Protein AF-A0A7S3NAQ8-F1 (afdb_monomer)

Radius of gyration: 26.95 Å; Cα contacts (8 Å, |Δi|>4): 186; chains: 1; bounding box: 45×93×55 Å

Sequence (193 aa):
MLKKFNINKSLKNLTKQNARHFSKLQFSKSKIIQDLGELPLGEVPESLKFIRPFKMTTLSNGIRVATEFWPASTSAIGVFIGAGSRDETIETSGSAHFLEHLHFKGTTKRSRIQIEKDVENLGAQLNAYTSREHTLYHMQVFNNQQKLAMDVLSDMLTNSLYNNHQIEVERDTILQELEETNKDYLETLMENV

Structure (mmCIF, N/CA/C/O backbone):
data_AF-A0A7S3NAQ8-F1
#
_entry.id   AF-A0A7S3NAQ8-F1
#
loop_
_atom_site.group_PDB
_atom_site.id
_atom_site.type_symbol
_atom_site.label_atom_id
_atom_site.label_alt_id
_atom_site.label_comp_id
_atom_site.label_asym_id
_atom_site.label_entity_id
_atom_site.label_seq_id
_atom_site.pdbx_PDB_ins_code
_atom_site.Cartn_x
_atom_site.Cartn_y
_atom_site.Cartn_z
_atom_site.occupancy
_atom_site.B_iso_or_equiv
_atom_site.auth_seq_id
_atom_site.auth_comp_id
_atom_site.auth_asym_id
_atom_site.auth_atom_id
_atom_site.pdbx_PDB_model_num
ATOM 1 N N . MET A 1 1 ? -5.921 76.759 -32.469 1.00 35.03 1 MET A N 1
ATOM 2 C CA . MET A 1 1 ? -6.669 75.699 -31.763 1.00 35.03 1 MET A CA 1
ATOM 3 C C . MET A 1 1 ? -6.594 74.426 -32.605 1.00 35.03 1 MET A C 1
ATOM 5 O O . MET A 1 1 ? -6.874 74.508 -33.790 1.00 35.03 1 MET A O 1
ATOM 9 N N . LEU A 1 2 ? -6.163 73.315 -31.990 1.00 37.84 2 LEU A N 1
ATOM 10 C CA . LEU A 1 2 ? -6.072 71.926 -32.492 1.00 37.84 2 LEU A CA 1
ATOM 11 C C . LEU A 1 2 ? -5.037 71.582 -33.592 1.00 37.84 2 LEU A C 1
ATOM 13 O O . LEU A 1 2 ? -5.267 71.763 -34.783 1.00 37.84 2 LEU A O 1
ATOM 17 N N . LYS A 1 3 ? -3.946 70.912 -33.184 1.00 33.84 3 LYS A N 1
ATOM 18 C CA . LYS A 1 3 ? -3.200 69.952 -34.021 1.00 33.84 3 LYS A CA 1
ATOM 19 C C . LYS A 1 3 ? -3.040 68.632 -33.257 1.00 33.84 3 LYS A C 1
ATOM 21 O O . LYS A 1 3 ? -2.502 68.610 -32.156 1.00 33.84 3 LYS A O 1
ATOM 26 N N . LYS A 1 4 ? -3.546 67.549 -33.855 1.00 45.88 4 LYS A N 1
ATOM 27 C CA . LYS A 1 4 ? -3.460 66.159 -33.381 1.00 45.88 4 LYS A CA 1
ATOM 28 C C . LYS A 1 4 ? -1.993 65.706 -33.326 1.00 45.88 4 LYS A C 1
ATOM 30 O O . LYS A 1 4 ? -1.304 65.793 -34.341 1.00 45.88 4 LYS A O 1
ATOM 35 N N . PHE A 1 5 ? -1.537 65.189 -32.184 1.00 35.81 5 PHE A N 1
ATOM 36 C CA . PHE A 1 5 ? -0.246 64.503 -32.054 1.00 35.81 5 PHE A CA 1
ATOM 37 C C . PHE A 1 5 ? -0.451 62.982 -32.070 1.00 35.81 5 PHE A C 1
ATOM 39 O O . PHE A 1 5 ? -1.350 62.448 -31.429 1.00 35.81 5 PHE A O 1
ATOM 46 N N . ASN A 1 6 ? 0.362 62.304 -32.877 1.00 39.22 6 ASN A N 1
ATOM 47 C CA . ASN A 1 6 ? 0.174 60.933 -33.341 1.00 39.22 6 ASN A CA 1
ATOM 48 C C . ASN A 1 6 ? 1.040 59.969 -32.497 1.00 39.22 6 ASN A C 1
ATOM 50 O O . ASN A 1 6 ? 2.268 60.029 -32.560 1.00 39.22 6 ASN A O 1
ATOM 54 N N . ILE A 1 7 ? 0.412 59.101 -31.696 1.00 44.44 7 ILE A N 1
ATOM 55 C CA . ILE A 1 7 ? 1.046 58.289 -30.628 1.00 44.44 7 ILE A CA 1
ATOM 56 C C . ILE A 1 7 ? 1.805 57.050 -31.168 1.00 44.44 7 ILE A C 1
ATOM 58 O O . ILE A 1 7 ? 2.612 56.438 -30.470 1.00 44.44 7 ILE A O 1
ATOM 62 N N . ASN A 1 8 ? 1.671 56.719 -32.454 1.00 40.97 8 ASN A N 1
ATOM 63 C CA . ASN A 1 8 ? 2.197 55.470 -33.031 1.00 40.97 8 ASN A CA 1
ATOM 64 C C . ASN A 1 8 ? 3.723 55.396 -33.255 1.00 40.97 8 ASN A C 1
ATOM 66 O O . ASN A 1 8 ? 4.218 54.379 -33.743 1.00 40.97 8 ASN A O 1
ATOM 70 N N . LYS A 1 9 ? 4.501 56.431 -32.908 1.00 42.66 9 LYS A N 1
ATOM 71 C CA . LYS A 1 9 ? 5.962 56.439 -33.136 1.00 42.66 9 LYS A CA 1
ATOM 72 C C . LYS A 1 9 ? 6.794 55.993 -31.924 1.00 42.66 9 LYS A C 1
ATOM 74 O O . LYS A 1 9 ? 7.956 55.645 -32.106 1.00 42.66 9 LYS A O 1
ATOM 79 N N . SER A 1 10 ? 6.210 55.943 -30.721 1.00 38.53 10 SER A N 1
ATOM 80 C CA . SER A 1 10 ? 6.949 55.628 -29.481 1.00 38.53 10 SER A CA 1
ATOM 81 C C . SER A 1 10 ? 7.077 54.119 -29.192 1.00 38.53 10 SER A C 1
ATOM 83 O O . SER A 1 10 ? 8.044 53.675 -28.581 1.00 38.53 10 SER A O 1
ATOM 85 N N . LEU A 1 11 ? 6.165 53.287 -29.709 1.00 40.16 11 LEU A N 1
ATOM 86 C CA . LEU A 1 11 ? 6.111 51.849 -29.383 1.00 40.16 11 LEU A CA 1
ATOM 87 C C . LEU A 1 11 ? 7.119 50.966 -30.145 1.00 40.16 11 LEU A C 1
ATOM 89 O O . LEU A 1 11 ? 7.359 49.831 -29.746 1.00 40.16 11 LEU A O 1
ATOM 93 N N . LYS A 1 12 ? 7.755 51.460 -31.218 1.00 40.09 12 LYS A N 1
ATOM 94 C CA . LYS A 1 12 ? 8.708 50.661 -32.023 1.00 40.09 12 LYS A CA 1
ATOM 95 C C . LYS A 1 12 ? 10.140 50.621 -31.475 1.00 40.09 12 LYS A C 1
ATOM 97 O O . LYS A 1 12 ? 10.927 49.800 -31.939 1.00 40.09 12 LYS A O 1
ATOM 102 N N . ASN A 1 13 ? 10.482 51.467 -30.502 1.00 35.56 13 ASN A N 1
ATOM 103 C CA . ASN A 1 13 ? 11.855 51.562 -29.990 1.00 35.56 13 ASN A CA 1
ATOM 104 C C . ASN A 1 13 ? 12.100 50.772 -28.695 1.00 35.56 13 ASN A C 1
ATOM 106 O O . ASN A 1 13 ? 13.253 50.493 -28.379 1.00 35.56 13 ASN A O 1
ATOM 110 N N . LEU A 1 14 ? 11.049 50.338 -27.991 1.00 36.22 14 LEU A N 1
ATOM 111 C CA . LEU A 1 14 ? 11.176 49.527 -26.771 1.00 36.22 14 LEU A CA 1
ATOM 112 C C . LEU A 1 14 ? 11.431 48.035 -27.046 1.00 36.22 14 LEU A C 1
ATOM 114 O O . LEU A 1 14 ? 11.958 47.337 -26.186 1.00 36.22 14 LEU A O 1
ATOM 118 N N . THR A 1 15 ? 11.135 47.533 -28.249 1.00 39.09 15 THR A N 1
ATOM 119 C CA . THR A 1 15 ? 11.296 46.103 -28.575 1.00 39.09 15 THR A CA 1
ATOM 120 C C . THR A 1 15 ? 12.696 45.718 -29.060 1.00 39.09 15 THR A C 1
ATOM 122 O O . THR A 1 15 ? 12.992 44.532 -29.167 1.00 39.09 15 THR A O 1
ATOM 125 N N . LYS A 1 16 ? 13.593 46.681 -29.328 1.00 39.72 16 LYS A N 1
ATOM 126 C CA . LYS A 1 16 ? 14.933 46.398 -29.883 1.00 39.72 16 LYS A CA 1
ATOM 127 C C . LYS A 1 16 ? 16.076 46.322 -28.865 1.00 39.72 16 LYS A C 1
ATOM 129 O O . LYS A 1 16 ? 17.150 45.863 -29.241 1.00 39.72 16 LYS A O 1
ATOM 134 N N . GLN A 1 17 ? 15.890 46.740 -27.609 1.00 38.03 17 GLN A N 1
ATOM 135 C CA . GLN A 1 17 ? 17.011 46.850 -26.656 1.00 38.03 17 GLN A CA 1
ATOM 136 C C . GLN A 1 17 ? 17.215 45.665 -25.698 1.00 38.03 17 GLN A C 1
ATOM 138 O O . GLN A 1 17 ? 18.311 45.539 -25.165 1.00 38.03 17 GLN A O 1
ATOM 143 N N . ASN A 1 18 ? 16.268 44.732 -25.560 1.00 33.88 18 ASN A N 1
ATOM 144 C CA . ASN A 1 18 ? 16.429 43.580 -24.649 1.00 33.88 18 ASN A CA 1
ATOM 145 C C . ASN A 1 18 ? 16.859 42.274 -25.337 1.00 33.88 18 ASN A C 1
ATOM 147 O O . ASN A 1 18 ? 16.719 41.188 -24.783 1.00 33.88 18 ASN A O 1
ATOM 151 N N . ALA A 1 19 ? 17.442 42.366 -26.533 1.00 39.50 19 ALA A N 1
ATOM 152 C CA . ALA A 1 19 ? 18.096 41.242 -27.197 1.00 39.50 19 ALA A CA 1
ATOM 153 C C . ALA A 1 19 ? 19.568 41.129 -26.760 1.00 39.50 19 ALA A C 1
ATOM 155 O O . ALA A 1 19 ? 20.475 41.303 -27.572 1.00 39.50 19 ALA A O 1
ATOM 156 N N . ARG A 1 20 ? 19.834 40.868 -25.473 1.00 35.84 20 ARG A N 1
ATOM 157 C CA . ARG A 1 20 ? 21.174 40.467 -25.012 1.00 35.84 20 ARG A CA 1
ATOM 158 C C . ARG A 1 20 ? 21.092 39.353 -23.969 1.00 35.84 20 ARG A C 1
ATOM 160 O O . ARG A 1 20 ? 20.613 39.554 -22.865 1.00 35.84 20 ARG A O 1
ATOM 167 N N . HIS A 1 21 ? 21.609 38.198 -24.387 1.00 41.06 21 HIS A N 1
ATOM 168 C CA . HIS A 1 21 ? 22.097 37.072 -23.589 1.00 41.06 21 HIS A CA 1
ATOM 169 C C . HIS A 1 21 ? 21.188 36.474 -22.506 1.00 41.06 21 HIS A C 1
ATOM 171 O O . HIS A 1 21 ? 21.350 36.739 -21.324 1.00 41.06 21 HIS A O 1
ATOM 177 N N . PHE A 1 22 ? 20.403 35.472 -22.909 1.00 34.94 22 PHE A N 1
ATOM 178 C CA . PHE A 1 22 ? 20.139 34.299 -22.071 1.00 34.94 22 PHE A CA 1
ATOM 179 C C . PHE A 1 22 ? 20.413 33.022 -22.872 1.00 34.94 22 PHE A C 1
ATOM 181 O O . PHE A 1 22 ? 19.519 32.345 -23.368 1.00 34.94 22 PHE A O 1
ATOM 188 N N . SER A 1 23 ? 21.696 32.694 -23.022 1.00 36.75 23 SER A N 1
ATOM 189 C CA . SER A 1 23 ? 22.140 31.353 -23.400 1.00 36.75 23 SER A CA 1
ATOM 190 C C . SER A 1 23 ? 22.178 30.477 -22.146 1.00 36.75 23 SER A C 1
ATOM 192 O O . SER A 1 23 ? 23.229 30.298 -21.536 1.00 36.75 23 SER A O 1
ATOM 194 N N . LYS A 1 24 ? 21.024 29.942 -21.746 1.00 35.38 24 LYS A N 1
ATOM 195 C CA . LYS A 1 24 ? 20.945 28.749 -20.894 1.00 35.38 24 LYS A CA 1
ATOM 196 C C . LYS A 1 24 ? 19.936 27.792 -21.521 1.00 35.38 24 LYS A C 1
ATOM 198 O O . LYS A 1 24 ? 18.733 27.896 -21.324 1.00 35.38 24 LYS A O 1
ATOM 203 N N . LEU A 1 25 ? 20.467 26.908 -22.362 1.00 47.75 25 LEU A N 1
ATOM 204 C CA . LEU A 1 25 ? 19.783 25.726 -22.872 1.00 47.75 25 LEU A CA 1
ATOM 205 C C . LEU A 1 25 ? 19.587 24.758 -21.700 1.00 47.75 25 LEU A C 1
ATOM 207 O O . LEU A 1 25 ? 20.574 24.229 -21.199 1.00 47.75 25 LEU A O 1
ATOM 211 N N . GLN A 1 26 ? 18.345 24.526 -21.273 1.00 46.03 26 GLN A N 1
ATOM 212 C CA . GLN A 1 26 ? 18.039 23.416 -20.356 1.00 46.03 26 GLN A CA 1
ATOM 213 C C . GLN A 1 26 ? 16.748 22.654 -20.693 1.00 46.03 26 GLN A C 1
ATOM 215 O O . GLN A 1 26 ? 16.522 21.581 -20.150 1.00 46.03 26 GLN A O 1
ATOM 220 N N . PHE A 1 27 ? 15.949 23.118 -21.658 1.00 42.56 27 PHE A N 1
ATOM 221 C CA . PHE A 1 27 ? 14.779 22.384 -22.139 1.00 42.56 27 PHE A CA 1
ATOM 222 C C . PHE A 1 27 ? 14.754 22.363 -23.674 1.00 42.56 27 PHE A C 1
ATOM 224 O O . PHE A 1 27 ? 15.212 23.299 -24.330 1.00 42.56 27 PHE A O 1
ATOM 231 N N . SER A 1 28 ? 14.308 21.231 -24.221 1.00 40.94 28 SER A N 1
ATOM 232 C CA . SER A 1 28 ? 14.256 20.854 -25.642 1.00 40.94 28 SER A CA 1
ATOM 233 C C . SER A 1 28 ? 13.897 22.001 -26.608 1.00 40.94 28 SER A C 1
ATOM 235 O O . SER A 1 28 ? 12.979 22.772 -26.354 1.00 40.94 28 SER A O 1
ATOM 237 N N . LYS A 1 29 ? 14.566 22.069 -27.774 1.00 48.66 29 LYS A N 1
ATOM 238 C CA . LYS A 1 29 ? 14.306 23.030 -28.877 1.00 48.66 29 LYS A CA 1
ATOM 239 C C . LYS A 1 29 ? 13.005 22.758 -29.662 1.00 48.66 29 LYS A C 1
ATOM 241 O O . LYS A 1 29 ? 12.877 23.189 -30.807 1.00 48.66 29 LYS A O 1
ATOM 246 N N . SER A 1 30 ? 12.050 22.029 -29.099 1.00 51.47 30 SER A N 1
ATOM 247 C CA . SER A 1 30 ? 10.735 21.863 -29.724 1.00 51.47 30 SER A CA 1
ATOM 248 C C . SER A 1 30 ? 9.841 23.041 -29.333 1.00 51.47 30 SER A C 1
ATOM 250 O O . SER A 1 30 ? 9.838 23.477 -28.184 1.00 51.47 30 SER A O 1
ATOM 252 N N . LYS A 1 31 ? 9.102 23.607 -30.294 1.00 46.44 31 LYS A N 1
ATOM 253 C CA . LYS A 1 31 ? 8.028 24.560 -29.985 1.00 46.44 31 LYS A CA 1
ATOM 254 C C . LYS A 1 31 ? 6.988 23.814 -29.143 1.00 46.44 31 LYS A C 1
ATOM 256 O O . LYS A 1 31 ? 6.263 22.992 -29.683 1.00 46.44 31 LYS A O 1
ATOM 261 N N . ILE A 1 32 ? 6.936 24.095 -27.841 1.00 55.19 32 ILE A N 1
ATOM 262 C CA . ILE A 1 32 ? 5.981 23.478 -26.899 1.00 55.19 32 ILE A CA 1
ATOM 263 C C . ILE A 1 32 ? 4.538 23.934 -27.182 1.00 55.19 32 ILE A C 1
ATOM 265 O O . ILE A 1 32 ? 3.589 23.259 -26.810 1.00 55.19 32 ILE A O 1
ATOM 269 N N . ILE A 1 33 ? 4.356 25.052 -27.886 1.00 51.25 33 ILE A N 1
ATOM 270 C CA . ILE A 1 33 ? 3.036 25.620 -28.159 1.00 51.25 33 ILE A CA 1
ATOM 271 C C . ILE A 1 33 ? 2.730 25.428 -29.642 1.00 51.25 33 ILE A C 1
ATOM 273 O O . ILE A 1 33 ? 3.131 26.227 -30.491 1.00 51.25 33 ILE A O 1
ATOM 277 N N . GLN A 1 34 ? 2.064 24.321 -29.951 1.00 60.62 34 GLN A N 1
ATOM 278 C CA . GLN A 1 34 ? 1.285 24.199 -31.175 1.00 60.62 34 GLN A CA 1
ATOM 279 C C . GLN A 1 34 ? -0.039 24.912 -30.879 1.00 60.62 34 GLN A C 1
ATOM 281 O O . GLN A 1 34 ? -0.775 24.487 -29.994 1.00 60.62 34 GLN A O 1
ATOM 286 N N . ASP A 1 35 ? -0.284 26.050 -31.527 1.00 61.84 35 ASP A N 1
ATOM 287 C CA . ASP A 1 35 ? -1.577 26.732 -31.441 1.00 61.84 35 ASP A CA 1
ATOM 288 C C . ASP A 1 35 ? -2.629 25.816 -32.078 1.00 61.84 35 ASP A C 1
ATOM 290 O O . ASP A 1 35 ? -2.578 25.548 -33.280 1.00 61.84 35 ASP A O 1
ATOM 294 N N . LEU A 1 36 ? -3.491 25.240 -31.242 1.00 62.88 36 LEU A N 1
ATOM 295 C CA . LEU A 1 36 ? -4.473 24.230 -31.632 1.00 62.88 36 LEU A CA 1
ATOM 296 C C . LEU A 1 36 ? -5.779 24.849 -32.164 1.00 62.88 36 LEU A C 1
ATOM 298 O O . LEU A 1 36 ? -6.657 24.105 -32.595 1.00 62.88 36 LEU A O 1
ATOM 302 N N . GLY A 1 37 ? -5.897 26.184 -32.178 1.00 69.44 37 GLY A N 1
ATOM 303 C CA . GLY A 1 37 ? -7.123 26.884 -32.569 1.00 69.44 37 GLY A CA 1
ATOM 304 C C . GLY A 1 37 ? -8.303 26.614 -31.625 1.00 69.44 37 GLY A C 1
ATOM 305 O O . GLY A 1 37 ? -8.140 26.053 -30.540 1.00 69.44 37 GLY A O 1
ATOM 306 N N . GLU A 1 38 ? -9.511 27.023 -32.029 1.00 65.94 38 GLU A N 1
ATOM 307 C CA . GLU A 1 38 ? -10.742 26.613 -31.343 1.00 65.94 38 GLU A CA 1
ATOM 308 C C . GLU A 1 38 ? -11.003 25.132 -31.626 1.00 65.94 38 GLU A C 1
ATOM 310 O O . GLU A 1 38 ? -11.326 24.737 -32.748 1.00 65.94 38 GLU A O 1
ATOM 315 N N . LEU A 1 39 ? -10.823 24.306 -30.599 1.00 63.41 39 LEU A N 1
ATOM 316 C CA . LEU A 1 39 ? -11.072 22.876 -30.689 1.00 63.41 39 LEU A CA 1
ATOM 317 C C . LEU A 1 39 ? -12.580 22.612 -30.765 1.00 63.41 39 LEU A C 1
ATOM 319 O O . LEU A 1 39 ? -13.334 23.197 -29.981 1.00 63.41 39 LEU A O 1
ATOM 323 N N . PRO A 1 40 ? -13.038 21.732 -31.673 1.00 64.12 40 PRO A N 1
ATOM 324 C CA . PRO A 1 40 ? -14.438 21.345 -31.722 1.00 64.12 40 PRO A CA 1
ATOM 325 C C . PRO A 1 40 ? -14.857 20.743 -30.377 1.00 64.12 40 PRO A C 1
ATOM 327 O O . PRO A 1 40 ? -14.123 19.965 -29.760 1.00 64.12 40 PRO A O 1
ATOM 330 N N . LEU A 1 41 ? -16.040 21.137 -29.902 1.00 66.50 41 LEU A N 1
ATOM 331 C CA . LEU A 1 41 ? -16.553 20.741 -28.594 1.00 66.50 41 LEU A CA 1
ATOM 332 C C . LEU A 1 41 ? -16.624 19.204 -28.504 1.00 66.50 41 LEU A C 1
ATOM 334 O O . LEU A 1 41 ? -17.416 18.579 -29.205 1.00 66.50 41 LEU A O 1
ATOM 338 N N . GLY A 1 42 ? -15.802 18.600 -27.643 1.00 68.81 42 GLY A N 1
ATOM 339 C CA . GLY A 1 42 ? -15.818 17.158 -27.371 1.00 68.81 42 GLY A CA 1
ATOM 340 C C . GLY A 1 42 ? -14.750 16.314 -28.076 1.00 68.81 42 GLY A C 1
ATOM 341 O O . GLY A 1 42 ? -14.646 15.130 -27.760 1.00 68.81 42 GLY A O 1
ATOM 342 N N . GLU A 1 43 ? -13.916 16.877 -28.958 1.00 69.31 43 GLU A N 1
ATOM 343 C CA . GLU A 1 43 ? -12.782 16.137 -29.528 1.00 69.31 43 GLU A CA 1
ATOM 344 C C . GLU A 1 43 ? -11.468 16.519 -28.846 1.00 69.31 43 GLU A C 1
ATOM 346 O O . GLU A 1 43 ? -11.003 17.658 -28.906 1.00 69.31 43 GLU A O 1
ATOM 351 N N . VAL A 1 44 ? -10.837 15.535 -28.204 1.00 71.94 44 VAL A N 1
ATOM 352 C CA . VAL A 1 44 ? -9.476 15.689 -27.687 1.00 71.94 44 VAL A CA 1
ATOM 353 C C . VAL A 1 44 ? -8.519 15.731 -28.887 1.00 71.94 44 VAL A C 1
ATOM 355 O O . VAL A 1 44 ? -8.530 14.791 -29.685 1.00 71.94 44 VAL A O 1
ATOM 358 N N . PRO A 1 45 ? -7.683 16.773 -29.033 1.00 70.38 45 PRO A N 1
ATOM 359 C CA . PRO A 1 45 ? -6.661 16.858 -30.072 1.00 70.38 45 PRO A CA 1
ATOM 360 C C . PRO A 1 45 ? -5.792 15.610 -30.114 1.00 70.38 45 PRO A C 1
ATOM 362 O O . PRO A 1 45 ? -5.426 15.080 -29.068 1.00 70.38 45 PRO A O 1
ATOM 365 N N . GLU A 1 46 ? -5.376 15.180 -31.304 1.00 67.25 46 GLU A N 1
ATOM 366 C CA . GLU A 1 46 ? -4.507 14.004 -31.464 1.00 67.25 46 GLU A CA 1
ATOM 367 C C . GLU A 1 46 ? -3.200 14.127 -30.656 1.00 67.25 46 GLU A C 1
ATOM 369 O O . GLU A 1 46 ? -2.716 13.153 -30.091 1.00 67.25 46 GLU A O 1
ATOM 374 N N . SER A 1 47 ? -2.672 15.347 -30.509 1.00 63.47 47 SER A N 1
ATOM 375 C CA . SER A 1 47 ? -1.506 15.656 -29.668 1.00 63.47 47 SER A CA 1
ATOM 376 C C . SER A 1 47 ? -1.749 15.471 -28.164 1.00 63.47 47 SER A C 1
ATOM 378 O O . SER A 1 47 ? -0.794 15.297 -27.410 1.00 63.47 47 SER A O 1
ATOM 380 N N . LEU A 1 48 ? -3.010 15.506 -27.729 1.00 62.81 48 LEU A N 1
ATOM 381 C CA . LEU A 1 48 ? -3.446 15.273 -26.352 1.00 62.81 48 LEU A CA 1
ATOM 382 C C . LEU A 1 48 ? -3.967 13.842 -26.135 1.00 62.81 48 LEU A C 1
ATOM 384 O O . LEU A 1 48 ? -4.093 13.412 -24.989 1.00 62.81 48 LEU A O 1
ATOM 388 N N . LYS A 1 49 ? -4.192 13.064 -27.205 1.00 68.06 49 LYS A N 1
ATOM 389 C CA . LYS A 1 49 ? -4.451 11.615 -27.142 1.00 68.06 49 LYS A CA 1
ATOM 390 C C . LYS A 1 49 ? -3.149 10.857 -26.875 1.00 68.06 49 LYS A C 1
ATOM 392 O O . LYS A 1 49 ? -2.674 10.067 -27.687 1.00 68.06 49 LYS A O 1
ATOM 397 N N . PHE A 1 50 ? -2.539 11.097 -25.720 1.00 67.06 50 PHE A N 1
ATOM 398 C CA . PHE A 1 50 ? -1.323 10.402 -25.314 1.00 67.06 50 PHE A CA 1
ATOM 399 C C . PHE A 1 50 ? -1.658 9.008 -24.764 1.00 67.06 50 PHE A C 1
ATOM 401 O O . PHE A 1 50 ? -1.588 8.755 -23.563 1.00 67.06 50 PHE A O 1
ATOM 408 N N . ILE A 1 51 ? -2.061 8.095 -25.652 1.00 70.62 51 ILE A N 1
ATOM 409 C CA . ILE A 1 51 ? -2.275 6.688 -25.304 1.00 70.62 51 ILE A CA 1
ATOM 410 C C . ILE A 1 51 ? -0.917 5.997 -25.365 1.00 70.62 51 ILE A C 1
ATOM 412 O O . ILE A 1 51 ? -0.402 5.679 -26.438 1.00 70.62 51 ILE A O 1
ATOM 416 N N . ARG A 1 52 ? -0.310 5.784 -24.199 1.00 74.75 52 ARG A N 1
ATOM 417 C CA . ARG A 1 52 ? 0.919 4.999 -24.100 1.00 74.75 52 ARG A CA 1
ATOM 418 C C . ARG A 1 52 ? 0.590 3.514 -24.248 1.00 74.75 52 ARG A C 1
ATOM 420 O O . ARG A 1 52 ? -0.406 3.062 -23.683 1.00 74.75 52 ARG A O 1
ATOM 427 N N . PRO A 1 53 ? 1.389 2.744 -25.005 1.00 86.00 53 PRO A N 1
ATOM 428 C CA . PRO A 1 53 ? 1.166 1.314 -25.119 1.00 86.00 53 PRO A CA 1
ATOM 429 C C . PRO A 1 53 ? 1.411 0.657 -23.758 1.00 86.00 53 PRO A C 1
ATOM 431 O O . PRO A 1 53 ? 2.515 0.713 -23.217 1.00 86.00 53 PRO A O 1
ATOM 434 N N . PHE A 1 54 ? 0.380 0.014 -23.222 1.00 92.00 54 PHE A N 1
ATOM 435 C CA . PHE A 1 54 ? 0.445 -0.785 -22.004 1.00 92.00 54 PHE A CA 1
ATOM 436 C C . PHE A 1 54 ? 0.117 -2.242 -22.328 1.00 92.00 54 PHE A C 1
ATOM 438 O O . PHE A 1 54 ? -0.597 -2.547 -23.286 1.00 92.00 54 PHE A O 1
ATOM 445 N N . LYS A 1 55 ? 0.643 -3.163 -21.524 1.00 95.31 55 LYS A N 1
ATOM 446 C CA . LYS A 1 55 ? 0.321 -4.585 -21.603 1.00 95.31 55 LYS A CA 1
ATOM 447 C C . LYS A 1 55 ? -0.538 -4.965 -20.407 1.00 95.31 55 LYS A C 1
ATOM 449 O O . LYS A 1 55 ? -0.127 -4.788 -19.266 1.00 95.31 55 LYS A O 1
ATOM 454 N N . MET A 1 56 ? -1.703 -5.544 -20.680 1.00 96.44 56 MET A N 1
ATOM 455 C CA . MET A 1 56 ? -2.544 -6.172 -19.663 1.00 96.44 56 MET A CA 1
ATOM 456 C C . MET A 1 56 ? -2.367 -7.679 -19.706 1.00 96.44 56 MET A C 1
ATOM 458 O O . MET A 1 56 ? -2.428 -8.290 -20.771 1.00 96.44 56 MET A O 1
ATOM 462 N N . THR A 1 57 ? -2.182 -8.285 -18.542 1.00 97.62 57 THR A N 1
ATOM 463 C CA . THR A 1 57 ? -2.203 -9.738 -18.370 1.00 97.62 57 THR A CA 1
ATOM 464 C C . THR A 1 57 ? -3.160 -10.071 -17.235 1.00 97.62 57 THR A C 1
ATOM 466 O O . THR A 1 57 ? -3.094 -9.447 -16.182 1.00 97.62 57 THR A O 1
ATOM 469 N N . THR A 1 58 ? -4.046 -11.043 -17.435 1.00 97.81 58 THR A N 1
ATOM 470 C CA . THR A 1 58 ? -4.916 -11.551 -16.365 1.00 97.81 58 THR A CA 1
ATOM 471 C C . THR A 1 58 ? -4.366 -12.891 -15.905 1.00 97.81 58 THR A C 1
ATOM 473 O O . THR A 1 58 ? -4.175 -13.794 -16.719 1.00 97.81 58 THR A O 1
ATOM 476 N N . LEU A 1 59 ? -4.057 -12.995 -14.617 1.00 96.44 59 LEU A N 1
ATOM 477 C CA . LEU A 1 59 ? -3.575 -14.222 -13.996 1.00 96.44 59 LEU A CA 1
ATOM 478 C C . LEU A 1 59 ? -4.725 -15.222 -13.817 1.00 96.44 59 LEU A C 1
ATOM 480 O O . LEU A 1 59 ? -5.899 -14.853 -13.831 1.00 96.44 59 LEU A O 1
ATOM 484 N N . SER A 1 60 ? -4.398 -16.498 -13.606 1.00 97.25 60 SER A N 1
ATOM 485 C CA . SER A 1 60 ? -5.400 -17.561 -13.422 1.00 97.25 60 SER A CA 1
ATOM 486 C C . SER A 1 60 ? -6.296 -17.360 -12.195 1.00 97.25 60 SER A C 1
ATOM 488 O O . SER A 1 60 ? -7.399 -17.892 -12.157 1.00 97.25 60 SER A O 1
ATOM 490 N N . ASN A 1 61 ? -5.840 -16.588 -11.205 1.00 94.75 61 ASN A N 1
ATOM 491 C CA . ASN A 1 61 ? -6.607 -16.210 -10.016 1.00 94.75 61 ASN A CA 1
ATOM 492 C C . ASN A 1 61 ? -7.470 -14.945 -10.213 1.00 94.75 61 ASN A C 1
ATOM 494 O O . ASN A 1 61 ? -8.046 -14.455 -9.249 1.00 94.75 61 ASN A O 1
ATOM 498 N N . GLY A 1 62 ? -7.539 -14.390 -11.428 1.00 94.88 62 GLY A N 1
ATOM 499 C CA . GLY A 1 62 ? -8.352 -13.213 -11.753 1.00 94.88 62 GLY A CA 1
ATOM 500 C C . GLY A 1 62 ? -7.677 -11.860 -11.501 1.00 94.88 62 GLY A C 1
ATOM 501 O O . GLY A 1 62 ? -8.226 -10.831 -11.898 1.00 94.88 62 GLY A O 1
ATOM 502 N N . ILE A 1 63 ? -6.476 -11.826 -10.910 1.00 95.00 63 ILE A N 1
ATOM 503 C CA . ILE A 1 63 ? -5.724 -10.575 -10.733 1.00 95.00 63 ILE A CA 1
ATOM 504 C C . ILE A 1 63 ? -5.271 -10.052 -12.098 1.00 95.00 63 ILE A C 1
ATOM 506 O O . ILE A 1 63 ? -4.692 -10.779 -12.910 1.00 95.00 63 ILE A O 1
ATOM 510 N N . ARG A 1 64 ? -5.510 -8.762 -12.337 1.00 97.19 64 ARG A N 1
ATOM 511 C CA . ARG A 1 64 ? -5.074 -8.057 -13.544 1.00 97.19 64 ARG A CA 1
ATOM 512 C C . ARG A 1 64 ? -3.755 -7.345 -13.272 1.00 97.19 64 ARG A C 1
ATOM 514 O O . ARG A 1 64 ? -3.653 -6.570 -12.329 1.00 97.19 64 ARG A O 1
ATOM 521 N N . VAL A 1 65 ? -2.769 -7.583 -14.127 1.00 96.88 65 VAL A N 1
ATOM 522 C CA . VAL A 1 65 ? -1.454 -6.942 -14.089 1.00 96.88 65 VAL A CA 1
ATOM 523 C C . VAL A 1 65 ? -1.327 -6.038 -15.308 1.00 96.88 65 VAL A C 1
ATOM 525 O O . VAL A 1 65 ? -1.353 -6.516 -16.445 1.00 96.88 65 VAL A O 1
ATOM 528 N N . ALA A 1 66 ? -1.201 -4.738 -15.057 1.00 95.81 66 ALA A N 1
ATOM 529 C CA . ALA A 1 66 ? -0.941 -3.718 -16.063 1.00 95.81 66 ALA A CA 1
ATOM 530 C C . ALA A 1 66 ? 0.539 -3.331 -16.020 1.00 95.81 66 ALA A C 1
ATOM 532 O O . ALA A 1 66 ? 1.057 -3.024 -14.948 1.00 95.81 66 ALA A O 1
ATOM 533 N N . THR A 1 67 ? 1.221 -3.328 -17.164 1.00 95.00 67 THR A N 1
ATOM 534 C CA . THR A 1 67 ? 2.590 -2.813 -17.260 1.00 95.00 67 THR A CA 1
ATOM 535 C C . THR A 1 67 ? 2.718 -1.793 -18.378 1.00 95.00 67 THR A C 1
ATOM 537 O O . THR A 1 67 ? 2.234 -1.991 -19.492 1.00 95.00 67 THR A O 1
ATOM 540 N N . GLU A 1 68 ? 3.408 -0.700 -18.078 1.00 92.88 68 GLU A N 1
ATOM 541 C CA . GLU A 1 68 ? 3.749 0.355 -19.023 1.00 92.88 68 GLU A CA 1
ATOM 542 C C . GLU A 1 68 ? 5.259 0.588 -18.948 1.00 92.88 68 GLU A C 1
ATOM 544 O O . GLU A 1 68 ? 5.821 0.719 -17.859 1.00 92.88 68 GLU A O 1
ATOM 549 N N . PHE A 1 69 ? 5.933 0.606 -20.098 1.00 90.19 69 PHE A N 1
ATOM 550 C CA . PHE A 1 69 ? 7.358 0.917 -20.144 1.00 90.19 69 PHE A CA 1
ATOM 551 C C . PHE A 1 69 ? 7.570 2.429 -20.232 1.00 90.19 69 PHE A C 1
ATOM 553 O O . PHE A 1 69 ? 7.052 3.084 -21.137 1.00 90.19 69 PHE A O 1
ATOM 560 N N . TRP A 1 70 ? 8.408 2.960 -19.343 1.00 87.44 70 TRP A N 1
ATOM 561 C CA . TRP A 1 70 ? 8.829 4.355 -19.351 1.00 87.44 70 TRP A CA 1
ATOM 562 C C . TRP A 1 70 ? 10.357 4.445 -19.210 1.00 87.44 70 TRP A C 1
ATOM 564 O O . TRP A 1 70 ? 10.911 3.830 -18.296 1.00 87.44 70 TRP A O 1
ATOM 574 N N . PRO A 1 71 ? 11.068 5.193 -20.079 1.00 88.25 71 PRO A N 1
ATOM 575 C CA . PRO A 1 71 ? 12.528 5.290 -20.053 1.00 88.25 71 PRO A CA 1
ATOM 576 C C . PRO A 1 71 ? 13.028 6.242 -18.947 1.00 88.25 71 PRO A C 1
ATOM 578 O O . PRO A 1 71 ? 13.756 7.195 -19.215 1.00 88.25 71 PRO A O 1
ATOM 581 N N . ALA A 1 72 ? 12.635 5.993 -17.697 1.00 91.12 72 ALA A N 1
ATOM 582 C CA . ALA A 1 72 ? 13.184 6.646 -16.510 1.00 91.12 72 ALA A CA 1
ATOM 583 C C . ALA A 1 72 ? 14.071 5.689 -15.711 1.00 91.12 72 ALA A C 1
ATOM 585 O O . ALA A 1 72 ? 14.034 4.474 -15.892 1.00 91.12 72 ALA A O 1
ATOM 586 N N . SER A 1 73 ? 14.852 6.245 -14.786 1.00 92.81 73 SER A N 1
ATOM 587 C CA . SER A 1 73 ? 15.681 5.479 -13.843 1.00 92.81 73 SER A CA 1
ATOM 588 C C . SER A 1 73 ? 14.887 4.897 -12.663 1.00 92.81 73 SER A C 1
ATOM 590 O O . SER A 1 73 ? 15.444 4.142 -11.862 1.00 92.81 73 SER A O 1
ATOM 592 N N . THR A 1 74 ? 13.608 5.262 -12.545 1.00 95.38 74 THR A N 1
ATOM 593 C CA . THR A 1 74 ? 12.696 4.826 -11.486 1.00 95.38 74 THR A CA 1
ATOM 594 C C . THR A 1 74 ? 11.446 4.177 -12.062 1.00 95.38 74 THR A C 1
ATOM 596 O O . THR A 1 74 ? 11.051 4.424 -13.202 1.00 95.38 74 THR A O 1
ATOM 599 N N . SER A 1 75 ? 10.824 3.337 -11.245 1.00 94.88 75 SER A N 1
ATOM 600 C CA . SER A 1 75 ? 9.589 2.624 -11.535 1.00 94.88 75 SER A CA 1
ATOM 601 C C . SER A 1 75 ? 8.591 2.860 -10.409 1.00 94.88 75 SER A C 1
ATOM 603 O O . SER A 1 75 ? 8.969 2.865 -9.239 1.00 94.88 75 SER A O 1
ATOM 605 N N . ALA A 1 76 ? 7.320 3.031 -10.764 1.00 95.31 76 ALA A N 1
ATOM 606 C CA . ALA A 1 76 ? 6.214 3.056 -9.817 1.00 95.31 76 ALA A CA 1
ATOM 607 C C . ALA A 1 76 ? 5.463 1.727 -9.910 1.00 95.31 76 ALA A C 1
ATOM 609 O O . ALA A 1 76 ? 5.093 1.292 -11.000 1.00 95.31 76 ALA A O 1
ATOM 610 N N . ILE A 1 77 ? 5.272 1.075 -8.771 1.00 96.19 77 ILE A N 1
ATOM 611 C CA . ILE A 1 77 ? 4.539 -0.185 -8.654 1.00 96.19 77 ILE A CA 1
ATOM 612 C C . ILE A 1 77 ? 3.407 0.062 -7.672 1.00 96.19 77 ILE A C 1
ATOM 614 O O . ILE A 1 77 ? 3.647 0.605 -6.599 1.00 96.19 77 ILE A O 1
ATOM 618 N N . GLY A 1 78 ? 2.186 -0.328 -8.022 1.00 96.56 78 GLY A N 1
ATOM 619 C CA . GLY A 1 78 ? 1.039 -0.144 -7.145 1.00 96.56 78 GLY A CA 1
ATOM 620 C C . GLY A 1 78 ? 0.020 -1.258 -7.276 1.00 96.56 78 GLY A C 1
ATOM 621 O O . GLY A 1 78 ? -0.096 -1.898 -8.323 1.00 96.56 78 GLY A O 1
ATOM 622 N N . VAL A 1 79 ? -0.710 -1.478 -6.191 1.00 97.31 79 VAL A N 1
ATOM 623 C CA . VAL A 1 79 ? -1.838 -2.394 -6.113 1.00 97.31 79 VAL A CA 1
ATOM 624 C C . VAL A 1 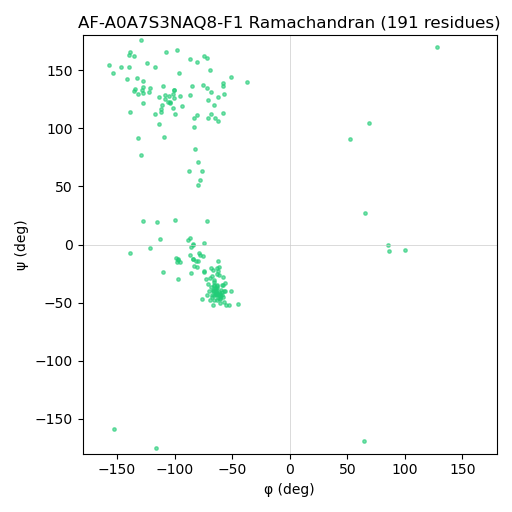79 ? -3.093 -1.560 -5.921 1.00 97.31 79 VAL A C 1
ATOM 626 O O . VAL A 1 79 ? -3.262 -0.898 -4.899 1.00 97.31 79 VAL A O 1
ATOM 629 N N . PHE A 1 80 ? -3.956 -1.593 -6.933 1.00 96.44 80 PHE A N 1
ATOM 630 C CA . PHE A 1 80 ? -5.261 -0.947 -6.910 1.00 96.44 80 PHE A CA 1
ATOM 631 C C . PHE A 1 80 ? -6.307 -1.955 -6.453 1.00 96.44 80 PHE A C 1
ATOM 633 O O . PHE A 1 80 ? -6.528 -2.973 -7.115 1.00 96.44 80 PHE A O 1
ATOM 640 N N . ILE A 1 81 ? -6.959 -1.653 -5.340 1.00 96.38 81 ILE A N 1
ATOM 641 C CA . ILE A 1 81 ? -8.066 -2.431 -4.798 1.00 96.38 81 ILE A CA 1
ATOM 642 C C . ILE A 1 81 ? -9.342 -1.662 -5.117 1.00 96.38 81 ILE A C 1
ATOM 644 O O . ILE A 1 81 ? -9.470 -0.502 -4.745 1.00 96.38 81 ILE A O 1
ATOM 648 N N . GLY A 1 82 ? -10.272 -2.293 -5.835 1.00 95.56 82 GLY A N 1
ATOM 649 C CA . GLY A 1 82 ? -11.575 -1.707 -6.175 1.00 95.56 82 GLY A CA 1
ATOM 650 C C . GLY A 1 82 ? -12.565 -1.794 -5.017 1.00 95.56 82 GLY A C 1
ATOM 651 O O . GLY A 1 82 ? -13.637 -2.359 -5.198 1.00 95.56 82 GLY A O 1
ATOM 652 N N . ALA A 1 83 ? -12.140 -1.344 -3.839 1.00 94.56 83 ALA A N 1
ATOM 653 C CA . ALA A 1 83 ? -12.960 -1.192 -2.651 1.00 94.56 83 ALA A CA 1
ATOM 654 C C . ALA A 1 83 ? -12.534 0.091 -1.928 1.00 94.56 83 ALA A C 1
ATOM 656 O O . ALA A 1 83 ? -11.342 0.402 -1.901 1.00 94.56 83 ALA A O 1
ATOM 657 N N . GLY A 1 84 ? -13.486 0.824 -1.364 1.00 94.44 84 GLY A N 1
ATOM 658 C CA . GLY A 1 84 ? -13.240 2.043 -0.594 1.00 94.44 84 GLY A CA 1
ATOM 659 C C . GLY A 1 84 ? -14.338 2.291 0.438 1.00 94.44 84 GLY A C 1
ATOM 660 O O . GLY A 1 84 ? -15.073 1.372 0.794 1.00 94.44 84 GLY A O 1
ATOM 661 N N . SER A 1 85 ? -14.489 3.534 0.905 1.00 94.31 85 SER A N 1
ATOM 662 C CA . SER A 1 85 ? -15.510 3.858 1.920 1.00 94.31 85 SER A CA 1
ATOM 663 C C . SER A 1 85 ? -16.959 3.640 1.453 1.00 94.31 85 SER A C 1
ATOM 665 O O . SER A 1 85 ? -17.858 3.465 2.267 1.00 94.31 85 SER A O 1
ATOM 667 N N . ARG A 1 86 ? -17.210 3.586 0.138 1.00 94.50 86 ARG A N 1
ATOM 668 C CA . ARG A 1 86 ? -18.526 3.269 -0.441 1.00 94.50 86 ARG A CA 1
ATOM 669 C C . ARG A 1 86 ? -18.953 1.822 -0.186 1.00 94.50 86 ARG A C 1
ATOM 671 O O . ARG A 1 86 ? -20.150 1.547 -0.178 1.00 94.50 86 ARG A O 1
ATOM 678 N N . ASP A 1 87 ? -17.996 0.917 -0.015 1.00 94.62 87 ASP A N 1
ATOM 679 C CA . ASP A 1 87 ? -18.246 -0.513 0.191 1.00 94.62 87 ASP A CA 1
ATOM 680 C C . ASP A 1 87 ? -18.435 -0.865 1.677 1.00 94.62 87 ASP A C 1
ATOM 682 O O . ASP A 1 87 ? -18.593 -2.034 2.035 1.00 94.62 87 ASP A O 1
ATOM 686 N N . GLU A 1 88 ? -18.426 0.143 2.551 1.00 95.00 88 GLU A N 1
ATOM 687 C CA . GLU A 1 88 ? -18.625 -0.010 3.985 1.00 95.00 88 GLU A CA 1
ATOM 688 C C . GLU A 1 88 ? -20.104 -0.130 4.360 1.00 95.00 88 GLU A C 1
ATOM 690 O O . GLU A 1 88 ? -21.016 0.326 3.668 1.00 95.00 88 GLU A O 1
ATOM 695 N N . THR A 1 89 ? -20.335 -0.735 5.520 1.00 95.25 89 THR A N 1
ATOM 696 C CA . THR A 1 89 ? -21.631 -0.736 6.199 1.00 95.25 89 THR A CA 1
ATOM 697 C C . THR A 1 89 ? -21.651 0.334 7.285 1.00 95.25 89 THR A C 1
ATOM 699 O O . THR A 1 89 ? -20.606 0.853 7.675 1.00 95.25 89 THR A O 1
ATOM 702 N N . ILE A 1 90 ? -22.832 0.639 7.825 1.00 93.88 90 ILE A N 1
ATOM 703 C CA . ILE A 1 90 ? -22.966 1.588 8.942 1.00 93.88 90 ILE A CA 1
ATOM 704 C C . ILE A 1 90 ? -22.154 1.101 10.153 1.00 93.88 90 ILE A C 1
ATOM 706 O O . ILE A 1 90 ? -21.548 1.897 10.865 1.00 93.88 90 ILE A O 1
ATOM 710 N N . GLU A 1 91 ? -22.094 -0.214 10.357 1.00 95.50 91 GLU A N 1
ATOM 711 C CA . GLU A 1 91 ? -21.370 -0.867 11.444 1.00 95.50 91 GLU A CA 1
ATOM 712 C C . GLU A 1 91 ? -19.847 -0.866 11.244 1.00 95.50 91 GLU A C 1
ATOM 714 O O . GLU A 1 91 ? -19.103 -0.977 12.217 1.00 95.50 91 GLU A O 1
ATOM 719 N N . THR A 1 92 ? -19.377 -0.748 10.000 1.00 93.75 92 THR A N 1
ATOM 720 C CA . THR A 1 92 ? -17.951 -0.779 9.634 1.00 93.75 92 THR A CA 1
ATOM 721 C C . THR A 1 92 ? -17.466 0.545 9.047 1.00 93.75 92 THR A C 1
ATOM 723 O O . THR A 1 92 ? -16.451 0.571 8.354 1.00 93.75 92 THR A O 1
ATOM 726 N N . SER A 1 93 ? -18.186 1.639 9.288 1.00 92.00 93 SER A N 1
ATOM 727 C CA . SER A 1 93 ? -17.824 2.960 8.774 1.00 92.00 93 SER A CA 1
ATOM 728 C C . SER A 1 93 ? -16.417 3.351 9.234 1.00 92.00 93 SER A C 1
ATOM 730 O O . SER A 1 93 ? -16.103 3.282 10.424 1.00 92.00 93 SER A O 1
A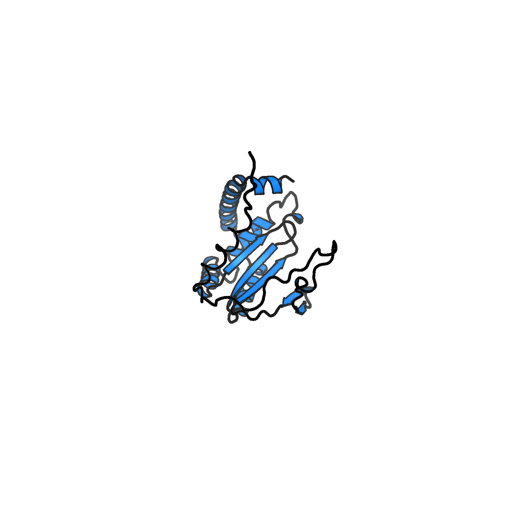TOM 732 N N . GLY A 1 94 ? -15.571 3.769 8.294 1.00 91.81 94 GLY A N 1
ATOM 733 C CA . GLY A 1 94 ? -14.175 4.140 8.545 1.00 91.81 94 GLY A CA 1
ATOM 734 C C . GLY A 1 94 ? -13.185 2.970 8.534 1.00 91.81 94 GLY A C 1
ATOM 735 O O . GLY A 1 94 ? -11.985 3.195 8.690 1.00 91.81 94 GLY A O 1
ATOM 736 N N . SER A 1 95 ? -13.642 1.733 8.320 1.00 94.00 95 SER A N 1
ATOM 737 C CA . SER A 1 95 ? -12.783 0.548 8.208 1.00 94.00 95 SER A CA 1
ATOM 738 C C . SER A 1 95 ? -11.740 0.634 7.090 1.00 94.00 95 SER A C 1
ATOM 740 O O . SER A 1 95 ? -10.634 0.141 7.271 1.00 94.00 95 SER A O 1
ATOM 742 N N . ALA A 1 96 ? -12.047 1.265 5.958 1.00 94.19 96 ALA A N 1
ATOM 743 C CA . ALA A 1 96 ? -11.168 1.360 4.803 1.00 94.19 96 ALA A CA 1
ATOM 744 C C . ALA A 1 96 ? -9.960 2.254 5.117 1.00 94.19 96 ALA A C 1
ATOM 746 O O . ALA A 1 96 ? -8.819 1.829 4.932 1.00 94.19 96 ALA A O 1
ATOM 747 N N . HIS A 1 97 ? -10.209 3.434 5.695 1.00 94.25 97 HIS A N 1
ATOM 748 C CA . HIS A 1 97 ? -9.152 4.322 6.182 1.00 94.25 97 HIS A CA 1
ATOM 749 C C . HIS A 1 97 ? -8.365 3.672 7.330 1.00 94.25 97 HIS A C 1
ATOM 751 O O . HIS A 1 97 ? -7.139 3.669 7.337 1.00 94.25 97 HIS A O 1
ATOM 757 N N . PHE A 1 98 ? -9.056 3.015 8.264 1.00 94.69 98 PHE A N 1
ATOM 758 C CA . PHE A 1 98 ? -8.393 2.323 9.368 1.00 94.69 98 PHE A CA 1
ATOM 759 C C . PHE A 1 98 ? -7.470 1.193 8.882 1.00 94.69 98 PHE A C 1
ATOM 761 O O . PHE A 1 98 ? -6.348 1.038 9.364 1.00 94.69 98 PHE A O 1
ATOM 768 N N . LEU A 1 99 ? -7.920 0.401 7.904 1.00 93.81 99 LEU A N 1
ATOM 769 C CA . LEU A 1 99 ? -7.126 -0.666 7.300 1.00 93.81 99 LEU A CA 1
ATOM 770 C C . LEU A 1 99 ? -5.907 -0.113 6.572 1.00 93.81 99 LEU A C 1
ATOM 772 O O . LEU A 1 99 ? -4.839 -0.715 6.668 1.00 93.81 99 LEU A O 1
ATOM 776 N N . GLU A 1 100 ? -6.037 1.010 5.872 1.00 94.12 100 GLU A N 1
ATOM 777 C CA . GLU A 1 100 ? -4.907 1.681 5.233 1.00 94.12 100 GLU A CA 1
ATOM 778 C C . GLU A 1 100 ? -3.769 1.931 6.225 1.00 94.12 100 GLU A C 1
ATOM 780 O O . GLU A 1 100 ? -2.650 1.474 5.994 1.00 94.12 100 GLU A O 1
ATOM 785 N N . HIS A 1 101 ? -4.076 2.546 7.368 1.00 93.69 101 HIS A N 1
ATOM 786 C CA . HIS A 1 101 ? -3.113 2.812 8.439 1.00 93.69 101 HIS A CA 1
ATOM 787 C C . HIS A 1 101 ? -2.520 1.523 9.025 1.00 93.69 101 HIS A C 1
ATOM 789 O O . HIS A 1 101 ? -1.304 1.400 9.228 1.00 93.69 101 HIS A O 1
ATOM 795 N N . LEU A 1 102 ? -3.364 0.516 9.263 1.00 93.56 102 LEU A N 1
ATOM 796 C CA . LEU A 1 102 ? -2.937 -0.748 9.859 1.00 93.56 102 LEU A CA 1
ATOM 797 C C . LEU A 1 102 ? -1.990 -1.564 8.967 1.00 93.56 102 LEU A C 1
ATOM 799 O O . LEU A 1 102 ? -1.106 -2.243 9.497 1.00 93.56 102 LEU A O 1
ATOM 803 N N . HIS A 1 103 ? -2.116 -1.499 7.637 1.00 94.12 103 HIS A N 1
ATOM 804 C CA . HIS A 1 103 ? -1.244 -2.254 6.724 1.00 94.12 103 HIS A CA 1
ATOM 805 C C . HIS A 1 103 ? 0.240 -1.869 6.842 1.00 94.12 103 HIS A C 1
ATOM 807 O O . HIS A 1 103 ? 1.117 -2.663 6.496 1.00 94.12 103 HIS A O 1
ATOM 813 N N . PHE A 1 104 ? 0.551 -0.697 7.404 1.00 92.25 104 PHE A N 1
ATOM 814 C CA . PHE A 1 104 ? 1.925 -0.263 7.667 1.00 92.25 104 PHE A CA 1
ATOM 815 C C . PHE A 1 104 ? 2.506 -0.791 8.985 1.00 92.25 104 PHE A C 1
ATOM 817 O O . PHE A 1 104 ? 3.713 -0.692 9.210 1.00 92.25 104 PHE A O 1
ATOM 824 N N . LYS A 1 105 ? 1.695 -1.365 9.883 1.00 91.25 105 LYS A N 1
ATOM 825 C CA . LYS A 1 105 ? 2.124 -1.696 11.260 1.00 91.25 105 LYS A CA 1
ATOM 826 C C . LYS A 1 105 ? 2.840 -3.039 11.391 1.00 91.25 105 LYS A C 1
ATOM 828 O O . LYS A 1 105 ? 3.334 -3.372 12.474 1.00 91.25 105 LYS A O 1
ATOM 833 N N . GLY A 1 106 ? 2.985 -3.761 10.286 1.00 91.19 106 GLY A N 1
ATOM 834 C CA . GLY A 1 106 ? 3.780 -4.976 10.196 1.00 91.19 106 GLY A CA 1
ATOM 835 C C . GLY A 1 106 ? 3.018 -6.156 9.608 1.00 91.19 106 GLY A C 1
ATOM 836 O O . GLY A 1 106 ? 1.801 -6.142 9.427 1.00 91.19 106 GLY A O 1
ATOM 837 N N . THR A 1 107 ? 3.782 -7.199 9.328 1.00 94.75 107 THR A N 1
ATOM 838 C CA . THR A 1 107 ? 3.339 -8.470 8.766 1.00 94.75 107 THR A CA 1
ATOM 839 C C . THR A 1 107 ? 3.873 -9.620 9.612 1.00 94.75 107 THR A C 1
AT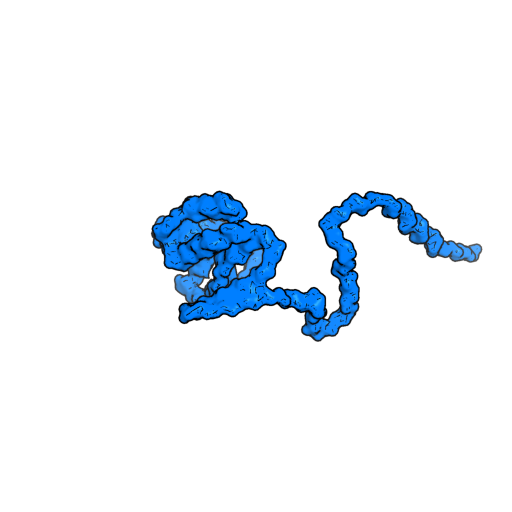OM 841 O O . THR A 1 107 ? 4.669 -9.428 10.535 1.00 94.75 107 THR A O 1
ATOM 844 N N . THR A 1 108 ? 3.498 -10.852 9.277 1.00 92.69 108 THR A N 1
ATOM 845 C CA . THR A 1 108 ? 4.110 -12.047 9.879 1.00 92.69 108 THR A CA 1
ATOM 846 C C . THR A 1 108 ? 5.612 -12.154 9.606 1.00 92.69 108 THR A C 1
ATOM 848 O O . THR A 1 108 ? 6.327 -12.795 10.374 1.00 92.69 108 THR A O 1
ATOM 851 N N . LYS A 1 109 ? 6.102 -11.559 8.511 1.00 92.69 109 LYS A N 1
ATOM 852 C CA . LYS A 1 109 ? 7.503 -11.635 8.069 1.00 92.69 109 LYS A CA 1
ATOM 853 C C . LYS A 1 109 ? 8.326 -10.420 8.506 1.00 92.69 109 LYS A C 1
ATOM 855 O O . LYS A 1 109 ? 9.535 -10.552 8.697 1.00 92.69 109 LYS A O 1
ATOM 860 N N . ARG A 1 110 ? 7.707 -9.243 8.642 1.00 92.56 110 ARG A N 1
ATOM 861 C CA . ARG A 1 110 ? 8.389 -7.963 8.887 1.00 92.56 110 ARG A CA 1
ATOM 862 C C . ARG A 1 110 ? 7.694 -7.163 9.977 1.00 92.56 110 ARG A C 1
ATOM 864 O O . ARG A 1 110 ? 6.494 -6.929 9.919 1.00 92.56 110 ARG A O 1
ATOM 871 N N . SER A 1 111 ? 8.457 -6.657 10.939 1.00 93.94 111 SER A N 1
ATOM 872 C CA . SER A 1 111 ? 7.939 -5.639 11.858 1.00 93.94 111 SER A CA 1
ATOM 873 C C . SER A 1 111 ? 7.779 -4.293 11.141 1.00 93.94 111 SER A C 1
ATOM 875 O O . SER A 1 111 ? 8.447 -4.053 10.136 1.00 93.94 111 SER A O 1
ATOM 877 N N . ARG A 1 112 ? 6.969 -3.379 11.696 1.00 92.75 112 ARG A N 1
ATOM 878 C CA . ARG A 1 112 ? 6.855 -1.984 11.219 1.00 92.75 112 ARG A CA 1
ATOM 879 C C . ARG A 1 112 ? 8.218 -1.343 10.938 1.00 92.75 112 ARG A C 1
ATOM 881 O O . ARG A 1 112 ? 8.470 -0.859 9.845 1.00 92.75 112 ARG A O 1
ATOM 888 N N . ILE A 1 113 ? 9.125 -1.429 11.914 1.00 94.38 113 ILE A N 1
ATOM 889 C CA . ILE A 1 113 ? 10.472 -0.847 11.829 1.00 94.38 113 ILE A CA 1
ATOM 890 C C . ILE A 1 113 ? 11.281 -1.493 10.698 1.00 94.38 113 ILE A C 1
ATOM 892 O O . ILE A 1 113 ? 12.097 -0.828 10.068 1.00 94.38 113 ILE A O 1
ATOM 896 N N . GLN A 1 114 ? 11.091 -2.791 10.443 1.00 93.88 114 GLN A N 1
ATOM 897 C CA . GLN A 1 114 ? 11.767 -3.460 9.336 1.00 93.88 114 GLN A CA 1
ATOM 898 C C . GLN A 1 114 ? 11.222 -2.992 7.986 1.00 93.88 114 GLN A C 1
ATOM 900 O O . GLN A 1 114 ? 12.017 -2.776 7.083 1.00 93.88 114 GLN A O 1
ATOM 905 N N . ILE A 1 115 ? 9.904 -2.801 7.858 1.00 93.19 115 ILE A N 1
ATOM 906 C CA . ILE A 1 115 ? 9.294 -2.246 6.640 1.00 93.19 115 ILE A CA 1
ATOM 907 C C . ILE A 1 115 ? 9.851 -0.843 6.377 1.00 93.19 115 ILE A C 1
ATOM 909 O O . ILE A 1 115 ? 10.358 -0.592 5.290 1.00 93.19 115 ILE A O 1
ATOM 913 N N . GLU A 1 116 ? 9.839 0.035 7.382 1.00 93.81 116 GLU A N 1
ATOM 914 C CA . GLU A 1 116 ? 10.376 1.401 7.279 1.00 93.81 116 GLU A CA 1
ATOM 915 C C . GLU A 1 116 ? 11.854 1.393 6.864 1.00 93.81 116 GLU A C 1
ATOM 917 O O . GLU A 1 116 ? 12.226 2.023 5.878 1.00 93.81 116 GLU A O 1
ATOM 922 N N . LYS A 1 117 ? 12.690 0.593 7.539 1.00 93.75 117 LYS A N 1
ATOM 923 C CA . LYS A 1 117 ? 14.113 0.461 7.194 1.00 93.75 117 LYS A CA 1
ATOM 924 C C . LYS A 1 117 ? 14.337 -0.119 5.804 1.00 93.75 117 LYS A C 1
ATOM 926 O O . LYS A 1 117 ? 15.248 0.326 5.113 1.00 93.75 117 LYS A O 1
ATOM 931 N N . ASP A 1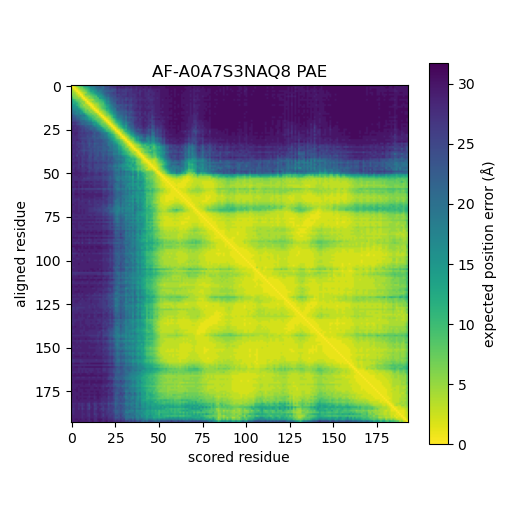 118 ? 13.571 -1.131 5.404 1.00 91.06 118 ASP A N 1
ATOM 932 C CA . ASP A 1 118 ? 13.680 -1.726 4.072 1.00 91.06 118 ASP A CA 1
ATOM 933 C C . ASP A 1 118 ? 13.374 -0.662 3.010 1.00 91.06 118 ASP A C 1
ATOM 935 O O . ASP A 1 118 ? 14.143 -0.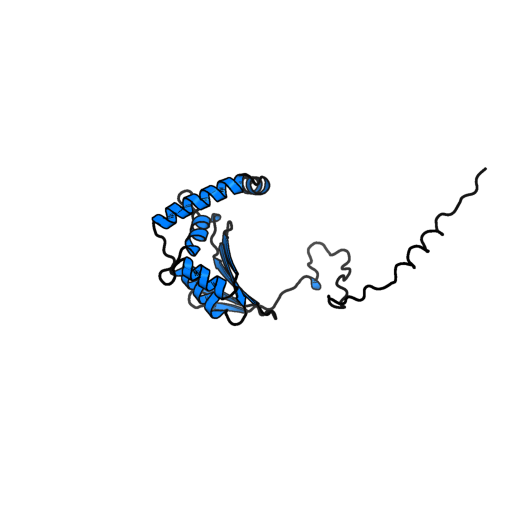513 2.068 1.00 91.06 118 ASP A O 1
ATOM 939 N N . VAL A 1 119 ? 12.309 0.126 3.183 1.00 93.06 119 VAL A N 1
ATOM 940 C CA . VAL A 1 119 ? 11.926 1.200 2.252 1.00 93.06 119 VAL A CA 1
ATOM 941 C C . VAL A 1 119 ? 12.976 2.321 2.223 1.00 93.06 119 VAL A C 1
ATOM 943 O O . VAL A 1 119 ? 13.432 2.706 1.143 1.00 93.06 119 VAL A O 1
ATOM 946 N N . GLU A 1 120 ? 13.423 2.802 3.385 1.00 93.44 120 GLU A N 1
ATOM 947 C CA . GLU A 1 120 ? 14.415 3.880 3.496 1.00 93.44 120 GLU A CA 1
ATOM 948 C C . GLU A 1 120 ? 15.782 3.486 2.924 1.00 93.44 120 GLU A C 1
ATOM 950 O O . GLU A 1 120 ? 16.385 4.256 2.175 1.00 93.44 120 GLU A O 1
ATOM 955 N N . ASN A 1 121 ? 16.262 2.270 3.206 1.00 91.19 121 ASN A N 1
ATOM 956 C CA . ASN A 1 121 ? 17.548 1.781 2.693 1.00 91.19 121 ASN A CA 1
ATOM 957 C C . ASN A 1 121 ? 17.570 1.674 1.162 1.00 91.19 121 ASN A C 1
ATOM 959 O O . ASN A 1 121 ? 18.635 1.739 0.546 1.00 91.19 121 ASN A O 1
ATOM 963 N N . LEU A 1 122 ? 16.405 1.501 0.538 1.00 87.88 122 LEU A N 1
ATOM 964 C CA . LEU A 1 122 ? 16.267 1.484 -0.916 1.00 87.88 122 LEU A CA 1
ATOM 965 C C . LEU A 1 122 ? 16.211 2.893 -1.517 1.00 87.88 122 LEU A C 1
ATOM 967 O O . LEU A 1 122 ? 16.369 3.031 -2.730 1.00 87.88 122 LEU A O 1
ATOM 971 N N . GLY A 1 123 ? 15.997 3.926 -0.695 1.00 91.69 123 GLY A N 1
ATOM 972 C CA . GLY A 1 123 ? 15.634 5.265 -1.158 1.00 91.69 123 GLY A CA 1
ATOM 973 C C . GLY A 1 123 ? 14.260 5.287 -1.834 1.00 91.69 123 GLY A C 1
ATOM 974 O O . GLY A 1 123 ? 14.034 6.087 -2.741 1.00 91.69 123 GLY A O 1
ATOM 975 N N . ALA A 1 124 ? 13.381 4.360 -1.449 1.00 93.88 124 ALA A N 1
ATOM 976 C CA . ALA A 1 124 ? 12.050 4.206 -2.010 1.00 93.88 124 ALA A CA 1
ATOM 977 C C . ALA A 1 124 ? 11.032 5.112 -1.303 1.00 93.88 124 ALA A C 1
ATOM 979 O O . ALA A 1 124 ? 11.235 5.530 -0.166 1.00 93.88 124 ALA A O 1
ATOM 980 N N . GLN A 1 125 ? 9.912 5.383 -1.971 1.00 94.69 125 GLN A N 1
ATOM 981 C CA . GLN A 1 125 ? 8.757 6.058 -1.373 1.00 94.69 125 GLN A CA 1
ATOM 982 C C . GLN A 1 125 ? 7.570 5.111 -1.382 1.00 94.69 125 GLN A C 1
ATOM 984 O O . GLN A 1 125 ? 7.079 4.782 -2.460 1.00 94.69 125 GLN A O 1
ATOM 989 N N . LEU A 1 126 ? 7.137 4.672 -0.203 1.00 95.88 126 LEU A N 1
ATOM 990 C CA . LEU A 1 126 ? 5.971 3.817 -0.001 1.00 95.88 126 LEU A CA 1
ATOM 991 C C . LEU A 1 126 ? 4.838 4.659 0.581 1.00 95.88 126 LEU A C 1
ATOM 993 O O . LEU A 1 126 ? 5.016 5.217 1.656 1.00 95.88 126 LEU A O 1
ATOM 997 N N . ASN A 1 127 ? 3.693 4.692 -0.095 1.00 95.81 127 ASN A N 1
ATOM 998 C CA . ASN A 1 127 ? 2.497 5.396 0.360 1.00 95.81 127 ASN A CA 1
ATOM 999 C C . ASN A 1 127 ? 1.242 4.570 0.068 1.00 95.81 127 ASN A C 1
ATOM 1001 O O . ASN A 1 127 ? 1.246 3.653 -0.764 1.00 95.81 127 ASN A O 1
ATOM 1005 N N . ALA A 1 128 ? 0.155 4.941 0.731 1.00 96.12 128 ALA A N 1
ATOM 1006 C CA . ALA A 1 128 ? -1.183 4.508 0.390 1.00 96.12 128 ALA A CA 1
ATOM 1007 C C . ALA A 1 128 ? -2.135 5.706 0.425 1.00 96.12 128 ALA A C 1
ATOM 1009 O O . ALA A 1 128 ? -1.772 6.766 0.932 1.00 96.12 128 ALA A O 1
ATOM 1010 N N . TYR A 1 129 ? -3.294 5.546 -0.202 1.00 94.62 129 TYR A N 1
ATOM 1011 C CA . TYR A 1 129 ? -4.451 6.396 0.045 1.00 94.62 129 TYR A CA 1
ATOM 1012 C C . TYR A 1 129 ? -5.732 5.630 -0.274 1.00 94.62 129 TYR A C 1
ATOM 1014 O O . TYR A 1 129 ? -5.784 4.811 -1.205 1.00 94.62 129 TYR A O 1
ATOM 1022 N N . THR A 1 130 ? -6.781 5.941 0.472 1.00 94.62 130 THR A N 1
ATOM 1023 C CA . THR A 1 130 ? -8.124 5.401 0.290 1.00 94.62 130 THR A CA 1
ATOM 1024 C C . THR A 1 130 ? -9.060 6.476 -0.237 1.00 94.62 130 THR A C 1
ATOM 1026 O O . THR A 1 130 ? -9.057 7.620 0.200 1.00 94.62 130 THR A O 1
ATOM 1029 N N . SER A 1 131 ? -9.880 6.099 -1.210 1.00 94.19 131 SER A N 1
ATOM 1030 C CA . SER A 1 131 ? -10.948 6.918 -1.768 1.00 94.19 131 SER A CA 1
ATOM 1031 C C . SER A 1 131 ? -12.307 6.268 -1.495 1.00 94.19 131 SER A C 1
ATOM 1033 O O . SER A 1 131 ? -12.410 5.226 -0.846 1.00 94.19 131 SER A O 1
ATOM 1035 N N . ARG A 1 132 ? -13.377 6.860 -2.034 1.00 93.25 132 ARG A N 1
ATOM 1036 C CA . ARG A 1 132 ? -14.730 6.307 -1.912 1.00 93.25 132 ARG A CA 1
ATOM 1037 C C . ARG A 1 132 ? -14.858 4.942 -2.592 1.00 93.25 132 ARG A C 1
ATOM 1039 O O . ARG A 1 132 ? -15.545 4.086 -2.066 1.00 93.25 132 ARG A O 1
ATOM 1046 N N . GLU A 1 133 ? -14.188 4.708 -3.720 1.00 95.38 133 GLU A N 1
ATOM 1047 C CA . GLU A 1 133 ? -14.393 3.489 -4.535 1.00 95.38 133 GLU A CA 1
ATOM 1048 C C . GLU A 1 133 ? -13.134 2.638 -4.741 1.00 95.38 133 GLU A C 1
ATOM 1050 O O . GLU A 1 133 ? -13.173 1.611 -5.420 1.00 95.38 133 GLU A O 1
ATOM 1055 N N . HIS A 1 134 ? -11.988 3.085 -4.233 1.00 95.25 134 HIS A N 1
ATOM 1056 C CA . HIS A 1 134 ? -10.738 2.352 -4.381 1.00 95.25 134 HIS A CA 1
ATOM 1057 C C . HIS A 1 134 ? -9.731 2.719 -3.298 1.00 95.25 134 HIS A C 1
ATOM 1059 O O . HIS A 1 134 ? -9.711 3.853 -2.824 1.00 95.25 134 HIS A O 1
ATOM 1065 N N . THR A 1 135 ? -8.822 1.792 -3.021 1.00 96.69 135 THR A N 1
ATOM 1066 C CA . THR A 1 135 ? -7.620 2.021 -2.221 1.00 96.69 135 THR A CA 1
ATOM 1067 C C . THR A 1 135 ? -6.395 1.692 -3.064 1.00 96.69 135 THR A C 1
ATOM 1069 O O . THR A 1 135 ? -6.354 0.667 -3.756 1.00 96.69 135 THR A O 1
ATOM 1072 N N . LEU A 1 136 ? -5.388 2.561 -3.020 1.00 97.12 136 LEU A N 1
ATOM 1073 C CA . LEU A 1 136 ? -4.109 2.362 -3.690 1.00 97.12 136 LEU A CA 1
ATOM 1074 C C . LEU A 1 136 ? -3.003 2.191 -2.655 1.00 97.12 136 LEU A C 1
ATOM 1076 O O . LEU A 1 136 ? -2.794 3.071 -1.833 1.00 97.12 136 LEU A O 1
ATOM 1080 N N . TYR A 1 137 ? -2.233 1.113 -2.780 1.00 97.38 137 TYR A N 1
ATOM 1081 C CA . TYR A 1 137 ? -0.942 0.948 -2.112 1.00 97.38 137 TYR A CA 1
ATOM 1082 C C . TYR A 1 137 ? 0.141 0.992 -3.173 1.00 97.38 137 TYR A C 1
ATOM 1084 O O . TYR A 1 137 ? 0.124 0.171 -4.094 1.00 97.38 137 TYR A O 1
ATOM 1092 N N . HIS A 1 138 ? 1.076 1.932 -3.091 1.00 96.75 138 HIS A N 1
ATOM 1093 C CA . HIS A 1 138 ? 2.085 2.087 -4.129 1.00 96.75 138 HIS A CA 1
ATOM 1094 C C . HIS A 1 138 ? 3.467 2.388 -3.576 1.00 96.75 138 HIS A C 1
ATOM 1096 O O . HIS A 1 138 ? 3.639 2.992 -2.521 1.00 96.75 138 HIS A O 1
ATOM 1102 N N . MET A 1 139 ? 4.474 1.990 -4.345 1.00 96.75 139 MET A N 1
ATOM 1103 C CA . MET A 1 139 ? 5.860 2.282 -4.055 1.00 96.75 139 MET A CA 1
ATOM 1104 C C . MET A 1 139 ? 6.600 2.767 -5.298 1.00 96.75 139 MET A C 1
ATOM 1106 O O . MET A 1 139 ? 6.498 2.178 -6.378 1.00 96.75 139 MET A O 1
ATOM 1110 N N . GLN A 1 140 ? 7.368 3.841 -5.140 1.00 96.12 140 GLN A N 1
ATOM 1111 C CA . GLN A 1 140 ? 8.304 4.325 -6.145 1.00 96.12 140 GLN A CA 1
ATOM 1112 C C . GLN A 1 140 ? 9.719 3.876 -5.784 1.00 96.12 140 GLN A C 1
ATOM 1114 O O . GLN A 1 140 ? 10.189 4.125 -4.676 1.00 96.12 140 GLN A O 1
ATOM 1119 N N . VAL A 1 141 ? 10.392 3.210 -6.722 1.00 96.25 141 VAL A N 1
ATOM 1120 C CA . VAL A 1 141 ? 11.713 2.595 -6.519 1.00 96.25 141 VAL A CA 1
ATOM 1121 C C . VAL A 1 141 ? 12.640 2.814 -7.706 1.00 96.25 141 VAL A C 1
ATOM 1123 O O . VAL A 1 141 ? 12.198 3.141 -8.808 1.00 96.25 141 VAL A O 1
ATOM 1126 N N . PHE A 1 142 ? 13.935 2.566 -7.521 1.00 95.81 142 PHE A N 1
ATOM 1127 C CA . PHE A 1 142 ? 14.865 2.425 -8.640 1.00 95.81 142 PHE A CA 1
ATOM 1128 C C . PHE A 1 142 ? 14.596 1.133 -9.427 1.00 95.81 142 PHE A C 1
ATOM 1130 O O . PHE A 1 142 ? 14.149 0.122 -8.880 1.00 95.81 142 PHE A O 1
ATOM 1137 N N . ASN A 1 143 ? 14.893 1.138 -10.730 1.00 93.62 143 ASN A N 1
ATOM 1138 C CA . ASN A 1 143 ? 14.552 0.022 -11.628 1.00 93.62 143 ASN A CA 1
ATOM 1139 C C . ASN A 1 143 ? 15.143 -1.337 -11.206 1.00 93.62 143 ASN A C 1
ATOM 1141 O O . ASN A 1 143 ? 14.562 -2.382 -11.484 1.00 93.62 143 ASN A O 1
ATOM 1145 N N . ASN A 1 144 ? 16.281 -1.345 -10.512 1.00 93.62 144 ASN A N 1
ATOM 1146 C CA . ASN A 1 144 ? 16.927 -2.563 -10.014 1.00 93.62 144 ASN A CA 1
ATOM 1147 C C . ASN A 1 144 ? 16.235 -3.184 -8.782 1.00 93.62 144 ASN A C 1
ATOM 1149 O O . ASN A 1 144 ? 16.572 -4.305 -8.407 1.00 93.62 144 ASN A O 1
ATOM 1153 N N . GLN A 1 145 ? 15.276 -2.493 -8.160 1.00 94.31 145 GLN A N 1
ATOM 1154 C CA . GLN A 1 145 ? 14.639 -2.896 -6.898 1.00 94.31 145 GLN A CA 1
ATOM 1155 C C . GLN A 1 145 ? 13.157 -3.279 -7.046 1.00 94.31 145 GLN A C 1
ATOM 1157 O O . GLN A 1 145 ? 12.503 -3.609 -6.058 1.00 94.31 145 GLN A O 1
ATOM 1162 N N . GLN A 1 146 ? 12.623 -3.313 -8.272 1.00 93.12 146 GLN A N 1
ATOM 1163 C CA . GLN A 1 146 ? 11.216 -3.639 -8.559 1.00 93.12 146 GLN A CA 1
ATOM 1164 C C . GLN A 1 146 ? 10.739 -4.941 -7.891 1.00 93.12 146 GLN A C 1
ATOM 1166 O O . GLN A 1 146 ? 9.628 -5.016 -7.370 1.00 93.12 146 GLN A O 1
ATOM 1171 N N . LYS A 1 147 ? 11.593 -5.975 -7.870 1.00 93.56 147 LYS A N 1
ATOM 1172 C CA . LYS A 1 147 ? 11.262 -7.273 -7.264 1.00 93.56 147 LYS A CA 1
ATOM 1173 C C . LYS A 1 147 ? 11.038 -7.168 -5.756 1.00 93.56 147 LYS A C 1
ATOM 1175 O O . LYS A 1 147 ? 10.111 -7.782 -5.238 1.00 93.56 147 LYS A O 1
ATOM 1180 N N . LEU A 1 148 ? 11.884 -6.406 -5.066 1.00 91.81 148 LEU A N 1
ATOM 1181 C CA . LEU A 1 148 ? 11.746 -6.190 -3.630 1.00 91.81 148 LEU A CA 1
ATOM 1182 C C . LEU A 1 148 ? 10.505 -5.352 -3.333 1.00 91.81 148 LEU A C 1
ATOM 1184 O O . LEU A 1 148 ? 9.788 -5.649 -2.386 1.00 91.81 148 LEU A O 1
ATOM 1188 N N . ALA A 1 149 ? 10.202 -4.378 -4.191 1.00 94.12 149 ALA A N 1
ATOM 1189 C CA . ALA A 1 149 ? 9.002 -3.576 -4.041 1.00 94.12 149 ALA A CA 1
ATOM 1190 C C . ALA A 1 149 ? 7.715 -4.392 -4.096 1.00 94.12 149 ALA A C 1
ATOM 1192 O O . ALA A 1 149 ? 6.836 -4.239 -3.252 1.00 94.12 149 ALA A O 1
ATOM 1193 N N . MET A 1 150 ? 7.645 -5.311 -5.054 1.00 94.56 150 MET A N 1
ATOM 1194 C CA . MET A 1 150 ? 6.531 -6.240 -5.170 1.00 94.56 150 MET A CA 1
ATOM 1195 C C . MET A 1 150 ? 6.450 -7.203 -3.973 1.00 94.56 150 MET A C 1
ATOM 1197 O O . MET A 1 150 ? 5.349 -7.497 -3.521 1.00 94.56 150 MET A O 1
ATOM 1201 N N . ASP A 1 151 ? 7.586 -7.661 -3.428 1.00 94.62 151 ASP A N 1
ATOM 1202 C CA . ASP A 1 151 ? 7.612 -8.517 -2.228 1.00 94.62 151 ASP A CA 1
ATOM 1203 C C . ASP A 1 151 ? 7.125 -7.775 -0.974 1.00 94.62 151 ASP A C 1
ATOM 1205 O O . ASP A 1 151 ? 6.399 -8.356 -0.175 1.00 94.62 151 ASP A O 1
ATOM 1209 N N . VAL A 1 152 ? 7.488 -6.498 -0.803 1.00 94.44 152 VAL A N 1
ATOM 1210 C CA . VAL A 1 152 ? 7.011 -5.670 0.317 1.00 94.44 152 VAL A CA 1
ATOM 1211 C C . VAL A 1 152 ? 5.508 -5.419 0.198 1.00 94.44 152 VAL A C 1
ATOM 1213 O O . VAL A 1 152 ? 4.776 -5.736 1.130 1.00 94.44 152 VAL A O 1
ATOM 1216 N N . LEU A 1 153 ? 5.032 -4.938 -0.958 1.00 95.38 153 LEU A N 1
ATOM 1217 C CA . LEU A 1 153 ? 3.604 -4.666 -1.175 1.00 95.38 153 LEU A CA 1
ATOM 1218 C C . LEU A 1 153 ? 2.747 -5.931 -1.027 1.00 95.38 153 LEU A C 1
ATOM 1220 O O . LEU A 1 153 ? 1.703 -5.898 -0.382 1.00 95.38 153 LEU A O 1
ATOM 1224 N N . SER A 1 154 ? 3.189 -7.060 -1.590 1.00 95.25 154 SER A N 1
ATOM 1225 C CA . SER A 1 154 ? 2.463 -8.328 -1.463 1.00 95.25 154 SER A CA 1
ATOM 1226 C C . SER A 1 154 ? 2.411 -8.809 -0.016 1.00 95.25 154 SER A C 1
ATOM 1228 O O . SER A 1 154 ? 1.375 -9.307 0.414 1.00 95.25 154 SER A O 1
ATOM 1230 N N . ASP A 1 155 ? 3.511 -8.699 0.728 1.00 95.62 155 ASP A N 1
ATOM 1231 C CA . ASP A 1 155 ? 3.569 -9.137 2.122 1.00 95.62 155 ASP A CA 1
ATOM 1232 C C . ASP A 1 155 ? 2.679 -8.273 3.019 1.00 95.62 155 ASP A C 1
ATOM 1234 O O . ASP A 1 155 ? 1.920 -8.820 3.815 1.00 95.62 155 ASP A O 1
ATOM 1238 N N . MET A 1 156 ? 2.709 -6.947 2.833 1.00 95.31 156 MET A N 1
ATOM 1239 C CA . MET A 1 156 ? 1.806 -6.020 3.521 1.00 95.31 156 MET A CA 1
ATOM 1240 C C . MET A 1 156 ? 0.347 -6.408 3.284 1.00 95.31 156 MET A C 1
ATOM 1242 O O . MET A 1 156 ? -0.393 -6.626 4.229 1.00 95.31 156 MET A O 1
ATOM 1246 N N . LEU A 1 157 ? -0.065 -6.592 2.030 1.00 94.69 157 LEU A N 1
ATOM 1247 C CA . LEU A 1 157 ? -1.478 -6.818 1.714 1.00 94.69 157 LEU A CA 1
ATOM 1248 C C . LEU A 1 157 ? -2.009 -8.209 2.069 1.00 94.69 157 LEU A C 1
ATOM 1250 O O . LEU A 1 157 ? -3.217 -8.381 2.195 1.00 94.69 157 LEU A O 1
ATOM 1254 N N . THR A 1 158 ? -1.144 -9.219 2.179 1.00 94.38 158 THR A N 1
ATOM 1255 C CA . THR A 1 158 ? -1.591 -10.613 2.370 1.00 94.38 158 THR A CA 1
ATOM 1256 C C . THR A 1 158 ? -1.284 -11.178 3.748 1.00 94.38 158 THR A C 1
ATOM 1258 O O . THR A 1 158 ? -1.974 -12.098 4.181 1.00 94.38 158 THR A O 1
ATOM 1261 N N . ASN A 1 159 ? -0.287 -10.629 4.450 1.00 95.12 159 ASN A N 1
ATOM 1262 C CA . ASN A 1 159 ? 0.197 -11.163 5.722 1.00 95.12 159 ASN A CA 1
ATOM 126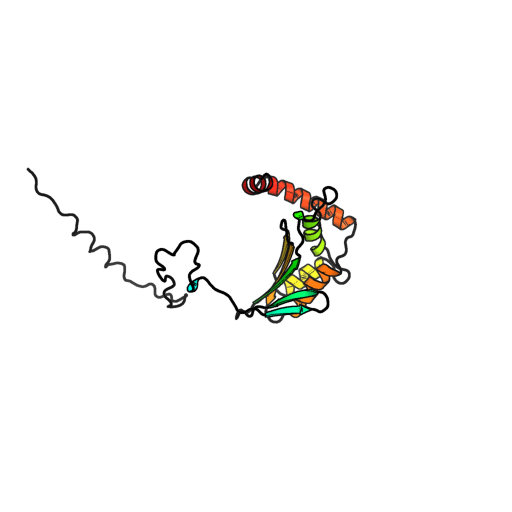3 C C . ASN A 1 159 ? 0.238 -10.110 6.839 1.00 95.12 159 ASN A C 1
ATOM 1265 O O . ASN A 1 159 ? 0.986 -10.285 7.807 1.00 95.12 159 ASN A O 1
ATOM 1269 N N . SER A 1 160 ? -0.512 -9.009 6.715 1.00 94.38 160 SER A N 1
ATOM 1270 C CA . SER A 1 160 ? -0.602 -7.999 7.771 1.00 94.38 160 SER A CA 1
ATOM 1271 C C . SER A 1 160 ? -1.101 -8.593 9.087 1.00 94.38 160 SER A C 1
ATOM 1273 O O . SER A 1 160 ? -2.008 -9.425 9.123 1.00 94.38 160 SER A O 1
ATOM 1275 N N . LEU A 1 161 ? -0.487 -8.150 10.184 1.00 92.88 161 LEU A N 1
ATOM 1276 C CA . LEU A 1 161 ? -0.878 -8.532 11.535 1.00 92.88 161 LEU A CA 1
ATOM 1277 C C . LEU A 1 161 ? -1.537 -7.353 12.235 1.00 92.88 161 LEU A C 1
ATOM 1279 O O . LEU A 1 161 ? -0.953 -6.277 12.331 1.00 92.88 161 LEU A O 1
ATOM 1283 N N . TYR A 1 162 ? -2.720 -7.598 12.788 1.00 89.88 162 TYR A N 1
ATOM 1284 C CA . TYR A 1 162 ? -3.464 -6.611 13.557 1.00 89.88 162 TYR A CA 1
ATOM 1285 C C . TYR A 1 162 ? -3.524 -7.075 15.006 1.00 89.88 162 TYR A C 1
ATOM 1287 O O . TYR A 1 162 ? -4.252 -8.008 15.344 1.00 89.88 162 TYR A O 1
ATOM 1295 N N . ASN A 1 163 ? -2.709 -6.465 15.865 1.00 88.56 163 ASN A N 1
ATOM 1296 C CA . ASN A 1 163 ? -2.790 -6.714 17.298 1.00 88.56 163 ASN A CA 1
ATOM 1297 C C . ASN A 1 163 ? -3.638 -5.628 17.979 1.00 88.56 163 ASN A C 1
ATOM 1299 O O . ASN A 1 163 ? -3.642 -4.475 17.551 1.00 88.56 163 ASN A O 1
ATOM 1303 N N . ASN A 1 164 ? -4.351 -5.990 19.049 1.00 92.06 164 ASN A N 1
ATOM 1304 C CA . ASN A 1 164 ? -5.262 -5.058 19.722 1.00 92.06 164 ASN A CA 1
ATOM 1305 C C . ASN A 1 164 ? -4.545 -3.786 20.186 1.00 92.06 164 ASN A C 1
ATOM 1307 O O . ASN A 1 164 ? -5.065 -2.698 20.011 1.00 92.06 164 ASN A O 1
ATOM 1311 N N . HIS A 1 165 ? -3.323 -3.900 20.708 1.00 90.69 165 HIS A N 1
ATOM 1312 C CA . HIS A 1 165 ? -2.555 -2.736 21.149 1.00 90.69 165 HIS A CA 1
ATOM 1313 C C . HIS A 1 165 ? -2.271 -1.740 20.006 1.00 90.69 165 HIS A C 1
ATOM 1315 O O . HIS A 1 165 ? -2.377 -0.537 20.197 1.00 90.69 165 HIS A O 1
ATOM 1321 N N . GLN A 1 166 ? -1.904 -2.221 18.818 1.00 87.44 166 GLN A N 1
ATOM 1322 C CA . GLN A 1 166 ? -1.661 -1.406 17.627 1.00 87.44 166 GLN A CA 1
ATOM 1323 C C . GLN A 1 166 ? -2.946 -0.754 17.140 1.00 87.44 166 GLN A C 1
ATOM 1325 O O . GLN A 1 166 ? -2.908 0.403 16.753 1.00 87.44 166 GLN A O 1
ATOM 1330 N N . ILE A 1 167 ? -4.067 -1.475 17.196 1.00 93.38 167 ILE A N 1
ATOM 1331 C CA . ILE A 1 167 ? -5.383 -0.926 16.860 1.00 93.38 167 ILE A CA 1
ATOM 1332 C C . ILE A 1 167 ? -5.722 0.246 17.788 1.00 93.38 167 ILE A C 1
ATOM 1334 O O . ILE A 1 167 ? -6.133 1.293 17.304 1.00 93.38 167 ILE A O 1
ATOM 1338 N N . GLU A 1 168 ? -5.522 0.105 19.101 1.00 94.94 168 GLU A N 1
ATOM 1339 C CA . GLU A 1 168 ? -5.792 1.196 20.047 1.00 94.94 168 GLU A CA 1
ATOM 1340 C C . GLU A 1 168 ? -4.907 2.424 19.770 1.00 94.94 168 GLU A C 1
ATOM 1342 O O . GLU A 1 168 ? -5.419 3.534 19.674 1.00 94.94 168 GLU A O 1
ATOM 1347 N N . VAL A 1 169 ? -3.602 2.218 19.553 1.00 92.12 169 VAL A N 1
ATOM 1348 C CA . VAL A 1 169 ? -2.661 3.304 19.219 1.00 92.12 169 VAL A CA 1
ATOM 1349 C C . VAL A 1 169 ? -3.033 3.997 17.906 1.00 92.12 169 VAL A C 1
ATOM 1351 O O . VAL A 1 169 ? -2.951 5.221 17.801 1.00 92.12 169 VAL A O 1
ATOM 1354 N N . GLU A 1 170 ? -3.439 3.227 16.896 1.00 93.75 170 GLU A N 1
ATOM 1355 C CA . GLU A 1 170 ? -3.797 3.800 15.602 1.00 93.75 170 GLU A CA 1
ATOM 1356 C C . GLU A 1 170 ? -5.107 4.566 15.659 1.00 93.75 170 GLU A C 1
ATOM 1358 O O . GLU A 1 170 ? -5.240 5.603 15.017 1.00 93.75 170 GLU A O 1
ATOM 1363 N N . ARG A 1 171 ? -6.050 4.110 16.486 1.00 94.25 171 ARG A N 1
ATOM 1364 C CA . ARG A 1 171 ? -7.289 4.845 16.711 1.00 94.25 171 ARG A CA 1
ATOM 1365 C C . ARG A 1 171 ? -7.015 6.243 17.246 1.00 94.25 171 ARG A C 1
ATOM 1367 O O . ARG A 1 171 ? -7.613 7.187 16.745 1.00 94.25 171 ARG A O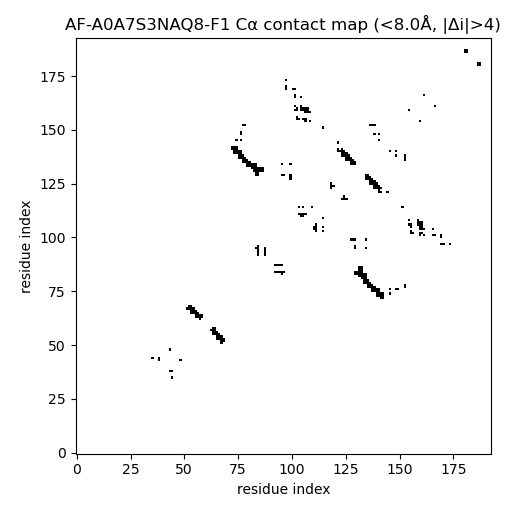 1
ATOM 1374 N N . ASP A 1 172 ? -6.100 6.384 18.200 1.00 94.62 172 ASP A N 1
ATOM 1375 C CA . ASP A 1 172 ? -5.734 7.699 18.735 1.00 94.62 172 ASP A CA 1
ATOM 1376 C C . ASP A 1 172 ? -5.101 8.596 17.658 1.00 94.62 172 ASP A C 1
ATOM 1378 O O . ASP A 1 172 ? -5.383 9.792 17.608 1.00 94.62 172 ASP A O 1
ATOM 1382 N N . THR A 1 173 ? -4.297 8.019 16.759 1.00 94.44 173 THR A N 1
ATOM 1383 C CA . THR A 1 173 ? -3.666 8.752 15.646 1.00 94.44 173 THR A CA 1
ATOM 1384 C C . THR A 1 173 ? -4.708 9.223 14.628 1.00 94.44 173 THR A C 1
ATOM 1386 O O . THR A 1 173 ? -4.714 10.390 14.248 1.00 94.44 173 THR A O 1
ATOM 1389 N N . ILE A 1 174 ? -5.643 8.352 14.245 1.00 93.56 174 ILE A N 1
ATOM 1390 C CA . ILE A 1 174 ? -6.724 8.682 13.305 1.00 93.56 174 ILE A CA 1
ATOM 1391 C C . ILE A 1 174 ? -7.683 9.719 13.907 1.00 93.56 174 ILE A C 1
ATOM 1393 O O . ILE A 1 174 ? -8.177 10.593 13.200 1.00 93.56 174 ILE A O 1
ATOM 1397 N N . LEU A 1 175 ? -7.946 9.664 15.217 1.00 93.44 175 LEU A N 1
ATOM 1398 C CA . LEU A 1 175 ? -8.750 10.686 15.894 1.00 93.44 175 LEU A CA 1
ATOM 1399 C C . LEU A 1 175 ? -8.070 12.061 15.863 1.00 93.44 175 LEU A C 1
ATOM 1401 O O . LEU A 1 175 ? -8.750 13.065 15.663 1.00 93.44 175 LEU A O 1
ATOM 1405 N N . GLN A 1 176 ? -6.744 12.113 16.018 1.00 93.38 176 GLN A N 1
ATOM 1406 C CA . GLN A 1 176 ? -5.982 13.357 15.878 1.00 93.38 176 GLN A CA 1
ATOM 1407 C C . GLN A 1 176 ? -6.021 13.889 14.443 1.00 93.38 176 GLN A C 1
ATOM 1409 O O . GLN A 1 176 ? -6.260 15.078 14.246 1.00 93.38 176 GLN A O 1
ATOM 1414 N N . GLU A 1 177 ? -5.857 13.017 13.449 1.00 91.31 177 GLU A N 1
ATOM 1415 C CA . GLU A 1 177 ? -5.988 13.378 12.034 1.00 91.31 177 GLU A CA 1
ATOM 1416 C C . GLU A 1 177 ? -7.376 13.959 11.738 1.00 91.31 177 GLU A C 1
ATOM 1418 O O . GLU A 1 177 ? -7.482 15.032 11.154 1.00 91.31 177 GLU A O 1
ATOM 1423 N N . LEU A 1 178 ? -8.445 13.337 12.245 1.00 88.94 178 LEU A N 1
ATOM 1424 C CA . LEU A 1 178 ? -9.808 13.852 12.104 1.00 88.94 178 LEU A CA 1
ATOM 1425 C C . LEU A 1 178 ? -9.966 15.260 12.707 1.00 88.94 178 LEU A C 1
ATOM 1427 O O . LEU A 1 178 ? -10.637 16.118 12.129 1.00 88.94 178 LEU A O 1
ATOM 1431 N N . GLU A 1 179 ? -9.368 15.533 13.869 1.00 90.88 179 GLU A N 1
ATOM 1432 C CA . GLU A 1 179 ? -9.367 16.879 14.460 1.00 90.88 179 GLU A CA 1
ATOM 1433 C C . GLU A 1 179 ? -8.589 17.901 13.618 1.00 90.88 179 GLU A C 1
ATOM 1435 O O . GLU A 1 179 ? -8.894 19.098 13.651 1.00 90.88 179 GLU A O 1
ATOM 1440 N N . GLU A 1 180 ? -7.560 17.464 12.896 1.00 89.06 180 GLU A N 1
ATOM 1441 C CA . GLU A 1 180 ? -6.788 18.300 11.981 1.00 89.06 180 GLU A CA 1
ATOM 1442 C C . GLU A 1 180 ? -7.548 18.565 10.680 1.00 89.06 180 GLU A C 1
ATOM 1444 O O . GLU A 1 180 ? -7.696 19.730 10.309 1.00 89.06 180 GLU A O 1
ATOM 1449 N N . THR A 1 181 ? -8.123 17.534 10.060 1.00 86.62 181 THR A N 1
ATOM 1450 C CA . THR A 1 181 ? -8.936 17.630 8.840 1.00 86.62 181 THR A CA 1
ATOM 1451 C C . THR A 1 181 ? -10.160 18.522 9.031 1.00 86.62 181 THR A C 1
ATOM 1453 O O . THR A 1 181 ? -10.448 19.363 8.185 1.00 86.62 181 THR A O 1
ATOM 1456 N N . ASN A 1 182 ? -10.827 18.462 10.189 1.00 86.94 182 ASN A N 1
ATOM 1457 C CA . ASN A 1 182 ? -11.967 19.340 10.496 1.00 86.94 182 ASN A CA 1
ATOM 1458 C C . ASN A 1 182 ? -11.613 20.842 10.538 1.00 86.94 182 ASN A C 1
ATOM 1460 O O . ASN A 1 182 ? -12.505 21.694 10.549 1.00 86.94 182 ASN A O 1
ATOM 1464 N N . LYS A 1 183 ? -10.323 21.198 10.595 1.00 89.06 183 LYS A N 1
ATOM 1465 C CA . LYS A 1 183 ? -9.869 22.595 10.494 1.00 89.06 183 LYS A CA 1
ATOM 1466 C C . LYS A 1 183 ? -9.748 23.047 9.037 1.00 89.06 183 LYS A C 1
ATOM 1468 O O . LYS A 1 183 ? -9.738 24.257 8.798 1.00 89.06 183 LYS A O 1
ATOM 1473 N N . ASP A 1 184 ? -9.679 22.119 8.081 1.00 89.25 184 ASP A N 1
ATOM 1474 C CA . ASP A 1 184 ? -9.760 22.423 6.656 1.00 89.25 184 ASP A CA 1
ATOM 1475 C C . ASP A 1 184 ? -11.226 22.543 6.219 1.00 89.25 184 ASP A C 1
ATOM 1477 O O . ASP A 1 184 ? -12.000 21.586 6.119 1.00 89.25 184 ASP A O 1
ATOM 1481 N N . TYR A 1 185 ? -11.614 23.784 5.943 1.00 85.31 185 TYR A N 1
ATOM 1482 C CA . TYR A 1 185 ? -12.968 24.123 5.541 1.00 85.31 185 TYR A CA 1
ATOM 1483 C C . TYR A 1 185 ? -13.357 23.529 4.181 1.00 85.31 185 TYR A C 1
ATOM 1485 O O . TYR A 1 185 ? -14.520 23.180 3.981 1.00 85.31 185 TYR A O 1
ATOM 1493 N N . LEU A 1 186 ? -12.420 23.432 3.231 1.00 85.19 186 LEU A N 1
ATOM 1494 C CA . LEU A 1 186 ? -12.740 22.959 1.883 1.00 85.19 186 LEU A CA 1
ATOM 1495 C C . LEU A 1 186 ? -13.028 21.463 1.878 1.00 85.19 186 LEU A C 1
ATOM 1497 O O . LEU A 1 186 ? -13.997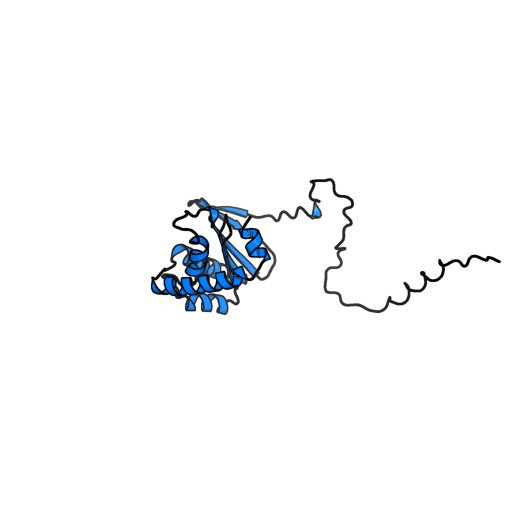 21.039 1.251 1.00 85.19 186 LEU A O 1
ATOM 1501 N N . GLU A 1 187 ? -12.221 20.685 2.590 1.00 80.19 187 GLU A N 1
ATOM 1502 C CA . GLU A 1 187 ? -12.415 19.242 2.710 1.00 80.19 187 GLU A CA 1
ATOM 1503 C C . GLU A 1 187 ? -13.739 18.927 3.414 1.00 80.19 187 GLU A C 1
ATOM 1505 O O . GLU A 1 187 ? -14.586 18.230 2.855 1.00 80.19 187 GLU A O 1
ATOM 1510 N N . THR A 1 188 ? -13.999 19.587 4.545 1.00 80.00 188 THR A N 1
ATOM 1511 C CA . THR A 1 188 ? -15.257 19.449 5.295 1.00 80.00 188 THR A CA 1
ATOM 1512 C C . THR A 1 188 ? -16.486 19.763 4.433 1.00 80.00 188 THR A C 1
ATOM 1514 O O . THR A 1 188 ? -17.517 19.094 4.523 1.00 80.00 188 THR A O 1
ATOM 1517 N N . LEU A 1 189 ? -16.422 20.790 3.579 1.00 86.06 189 LEU A N 1
ATOM 1518 C CA . LEU A 1 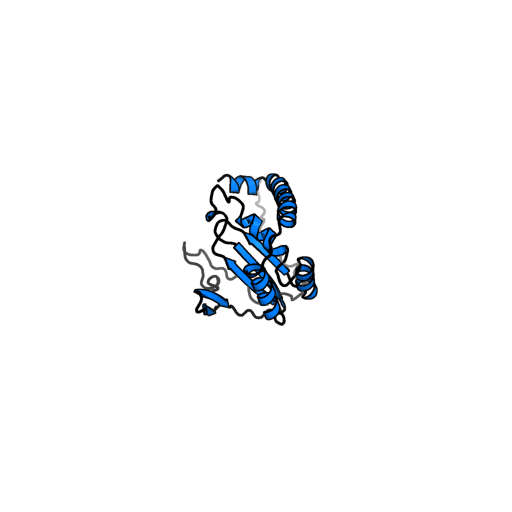189 ? -17.526 21.099 2.668 1.00 86.06 189 LEU A CA 1
ATOM 1519 C C . LEU A 1 189 ? -17.751 19.998 1.632 1.00 86.06 189 LEU A C 1
ATOM 1521 O O . LEU A 1 189 ? -18.900 19.692 1.334 1.00 86.06 189 LEU A O 1
ATOM 1525 N N . MET A 1 190 ? -16.683 19.417 1.086 1.00 83.38 190 MET A N 1
ATOM 1526 C CA . MET A 1 190 ? -16.785 18.351 0.087 1.00 83.38 190 MET A CA 1
ATOM 1527 C C . MET A 1 190 ? -17.319 17.043 0.682 1.00 83.38 190 MET A C 1
ATOM 1529 O O . MET A 1 190 ? -17.972 16.276 -0.024 1.00 83.38 190 MET A O 1
ATOM 1533 N N . GLU A 1 191 ? -17.078 16.784 1.968 1.00 78.19 191 GLU A N 1
ATOM 1534 C CA . GLU A 1 191 ? -17.639 15.622 2.665 1.00 78.19 191 GLU A CA 1
ATOM 1535 C C . GLU A 1 191 ? -19.138 15.755 2.960 1.00 78.19 191 GLU A C 1
ATOM 1537 O O . GLU A 1 191 ? -19.848 14.752 2.978 1.00 78.19 191 GLU A O 1
ATOM 1542 N N . ASN A 1 192 ? -19.633 16.983 3.142 1.00 73.69 192 ASN A N 1
ATOM 1543 C CA . ASN A 1 192 ? -21.037 17.268 3.460 1.00 73.69 192 ASN A CA 1
ATOM 1544 C C . ASN A 1 192 ? -21.974 17.335 2.233 1.00 73.69 192 ASN A C 1
ATOM 1546 O O . ASN A 1 192 ? -23.166 17.614 2.399 1.00 73.69 192 ASN A O 1
ATOM 1550 N N . VAL A 1 193 ? -21.451 17.124 1.018 1.00 52.56 193 VAL A N 1
ATOM 1551 C CA . VAL A 1 193 ? -22.191 17.149 -0.262 1.00 52.56 193 VAL A CA 1
ATOM 1552 C C . VAL A 1 193 ? -22.442 15.735 -0.775 1.00 52.56 193 VAL A C 1
ATOM 1554 O O . VAL A 1 193 ? -23.603 15.479 -1.168 1.00 52.56 193 VAL A O 1
#

Foldseek 3Di:
DDDDDDPPPPPPPVVPPPPDDDPDDDDDPDPPDDPPDPDDPPDDDPVRPPDADWDWDADPVRDIDIDGDDPDQKDKDKDKDQAAQLNDDPVCRCVRVLLQVQLLQDFPVGGNVRLVCVCVVQVKDWHWDGDNGIIMTMMMGGPVCVVVRCVSVCRSVPGGDDDPVVSVVVVVVVVVVVVVVVVDPVSVVVVVD

Mean predicted aligned error: 13.17 Å

Secondary structure (DSSP, 8-state):
------GGGSTTSSSSS--S------S-SS-S-----S--TTPPPTTT-----EEEEE-TTS-EEEEE---SSEEEEEEEES--GGG--GGGTTHHHHHHHHTTSBBSS-BHHHHHHHHHHHT-EEEEEE-SS-EEEEEEEEGGGHHHHHHHHHHHHHHB---HHHHHHHHHHHHHHHHHHTT-HHHHHHHT-

Organism: NCBI:txid151035

Solvent-accessible surface area (backbone atoms only — not comparable to full-atom values): 12168 Å² total; per-residue (Å²): 137,90,81,92,81,78,76,82,73,67,71,74,66,71,76,69,74,78,83,70,85,85,90,74,88,84,71,76,94,63,80,86,74,72,85,74,73,88,65,62,91,88,60,77,52,75,89,69,60,75,77,73,80,62,49,78,46,71,46,98,86,67,54,74,46,78,48,69,87,66,105,59,74,53,43,79,50,70,50,79,39,88,48,20,59,68,75,47,49,89,92,43,63,64,48,50,60,52,47,60,62,45,41,60,58,14,29,83,88,35,51,33,68,49,50,53,48,55,37,55,76,63,72,34,50,77,52,69,55,69,43,55,62,29,28,40,45,35,35,39,33,44,62,93,43,54,69,58,51,51,52,50,56,50,40,31,77,74,38,48,50,87,51,70,70,57,52,56,55,48,50,58,52,53,52,51,49,51,63,52,50,71,69,38,64,69,60,51,53,63,72,76,108

InterPro domains:
  IPR001431 Peptidase M16, zinc-binding site [PS00143] (84-107)
  IPR011249 Metalloenzyme, LuxS/M16 peptidase-like [SSF63411] (53-187)
  IPR011765 Peptidase M16, N-terminal [PF00675] (64-191)
  IPR050361 Mitochondrial Processing Peptidase/Ubiquinol-cytochrome c Reductase Complex [PTHR11851] (52-192)

pLDDT: mean 81.31, std 20.49, range [33.84, 97.81]

Nearest PDB structures (foldseek):
  6xvf-assembly1_A-2  TM=9.598E-01  e=2.893E-13  Bos taurus
  6zfs-assembly1_A  TM=9.587E-01  e=2.893E-13  Bos taurus
  6haw-assembly1_A  TM=9.582E-01  e=7.068E-13  Bos taurus
  8iuf-assembly1_Qa  TM=8.593E-01  e=2.241E-13  Euglena gracilis
  5xte-assembly1_K  TM=8.798E-01  e=1.020E-09  Homo sapiens